Protein AF-A0A2G1YXW6-F1 (afdb_monomer_lite)

Foldseek 3Di:
DDDDPPDPLPAAEPEEAEDDPDQEDEDEPSADQLQWQWADDAQKIWTAHPVSYIYIYPNQNVDVQGHWYAYNVRFTHHSLNSLLRRADHPVVPPDDDPDPLPPFFWFWQDWDAWKKKQDNNRDIDTDDHRDTDGASIKMAAAVQIKIWIQGPQRKIKIFGHGWIKTFHAWADDPVPLAIAGEMETSDGDMDIDDGSNCVSPQQRHWYHYRVGIDTDD

Structure (mmCIF, N/CA/C/O backbone):
data_AF-A0A2G1YXW6-F1
#
_entry.id   AF-A0A2G1YXW6-F1
#
loop_
_atom_site.group_PDB
_atom_site.id
_atom_site.type_symbol
_atom_site.label_atom_id
_atom_site.label_alt_id
_atom_site.label_comp_id
_atom_site.label_asym_id
_atom_site.label_entity_id
_atom_site.label_seq_id
_atom_site.pdbx_PDB_ins_code
_atom_site.Cartn_x
_atom_site.Cartn_y
_atom_site.Cartn_z
_atom_site.occupancy
_atom_site.B_iso_or_equiv
_atom_site.auth_seq_id
_atom_site.auth_comp_id
_atom_site.auth_asym_id
_atom_site.auth_atom_id
_atom_site.pdbx_PDB_model_num
ATOM 1 N N . MET A 1 1 ? 3.170 -33.621 -32.274 1.00 39.59 1 MET A N 1
ATOM 2 C CA . MET A 1 1 ? 4.158 -32.537 -32.136 1.00 39.59 1 MET A CA 1
ATOM 3 C C . MET A 1 1 ? 3.374 -31.330 -31.667 1.00 39.59 1 MET A C 1
ATOM 5 O O . MET A 1 1 ? 2.722 -30.696 -32.479 1.00 39.59 1 MET A O 1
ATOM 9 N N . PHE A 1 2 ? 3.275 -31.160 -30.351 1.00 38.28 2 PHE A N 1
ATOM 10 C CA . PHE A 1 2 ? 2.611 -30.021 -29.723 1.00 38.28 2 PHE A CA 1
ATOM 11 C C . PHE A 1 2 ? 3.732 -29.089 -29.280 1.00 38.28 2 PHE A C 1
ATOM 13 O O . PHE A 1 2 ? 4.542 -29.476 -28.441 1.00 38.28 2 PHE A O 1
ATOM 20 N N . VAL A 1 3 ? 3.825 -27.930 -29.921 1.00 37.31 3 VAL A N 1
ATOM 21 C CA . VAL A 1 3 ? 4.605 -26.798 -29.425 1.00 37.31 3 VAL A CA 1
ATOM 22 C C . VAL A 1 3 ? 3.583 -25.955 -28.679 1.00 37.31 3 VAL A C 1
ATOM 24 O O . VAL A 1 3 ? 2.625 -25.492 -29.294 1.00 37.31 3 VAL A O 1
ATOM 27 N N . LEU A 1 4 ? 3.705 -25.882 -27.355 1.00 43.78 4 LEU A N 1
ATOM 28 C CA . LEU A 1 4 ? 2.992 -24.873 -26.585 1.00 43.78 4 LEU A CA 1
ATOM 29 C C . LEU A 1 4 ? 3.796 -23.592 -26.757 1.00 43.78 4 LEU A C 1
ATOM 31 O O . LEU A 1 4 ? 4.966 -23.547 -26.384 1.00 43.78 4 LEU A O 1
ATOM 35 N N . ASP A 1 5 ? 3.174 -22.630 -27.424 1.00 44.22 5 ASP A N 1
ATOM 36 C CA . ASP A 1 5 ? 3.632 -21.253 -27.503 1.00 44.22 5 ASP A CA 1
ATOM 37 C C . ASP A 1 5 ? 3.665 -20.706 -26.072 1.00 44.22 5 ASP A C 1
ATOM 39 O O . ASP A 1 5 ? 2.655 -20.731 -25.365 1.00 44.22 5 ASP A O 1
ATOM 43 N N . SER A 1 6 ? 4.852 -20.347 -25.603 1.00 49.34 6 SER A N 1
ATOM 44 C CA . SER A 1 6 ? 5.084 -19.774 -24.283 1.00 49.34 6 SER A CA 1
ATOM 45 C C . SER A 1 6 ? 5.272 -18.275 -24.457 1.00 49.34 6 SER A C 1
ATOM 47 O O . SER A 1 6 ? 6.405 -17.813 -24.382 1.00 49.34 6 SER A O 1
ATOM 49 N N . ASP A 1 7 ? 4.199 -17.552 -24.786 1.00 48.47 7 ASP A N 1
ATOM 50 C CA . ASP A 1 7 ? 4.238 -16.083 -24.847 1.00 48.47 7 ASP A CA 1
ATOM 51 C C . ASP A 1 7 ? 2.839 -15.434 -24.820 1.00 48.47 7 ASP A C 1
ATOM 53 O O . ASP A 1 7 ? 2.539 -14.528 -25.591 1.00 48.47 7 ASP A O 1
ATOM 57 N N . ASP A 1 8 ? 1.935 -15.906 -23.950 1.00 46.75 8 ASP A N 1
ATOM 58 C CA . ASP A 1 8 ? 0.621 -15.260 -23.755 1.00 46.75 8 ASP A CA 1
ATOM 59 C C . ASP A 1 8 ? 0.626 -14.307 -22.549 1.00 46.75 8 ASP A C 1
ATOM 61 O O . ASP A 1 8 ? -0.206 -14.382 -21.646 1.00 46.75 8 ASP A O 1
ATOM 65 N N . ALA A 1 9 ? 1.606 -13.405 -22.536 1.00 49.00 9 ALA A N 1
ATOM 66 C CA . ALA A 1 9 ? 1.531 -12.133 -21.830 1.00 49.00 9 ALA A CA 1
ATOM 67 C C . ALA A 1 9 ? 1.837 -11.058 -22.878 1.00 49.00 9 ALA A C 1
ATOM 69 O O . ALA A 1 9 ? 2.988 -10.720 -23.107 1.00 49.00 9 ALA A O 1
ATOM 70 N N . GLY A 1 10 ? 0.810 -10.595 -23.597 1.00 55.53 10 GLY A N 1
ATOM 71 C CA . GLY A 1 10 ? 0.931 -9.800 -24.830 1.00 55.53 10 GLY A CA 1
ATOM 72 C C . GLY A 1 10 ? 1.574 -8.405 -24.728 1.00 55.53 10 GLY A C 1
ATOM 73 O O . GLY A 1 10 ? 1.342 -7.586 -25.616 1.00 55.53 10 GLY A O 1
ATOM 74 N N . GLY A 1 11 ? 2.339 -8.111 -23.677 1.00 69.56 11 GLY A N 1
ATOM 75 C CA . GLY A 1 11 ? 3.130 -6.892 -23.537 1.00 69.56 11 GLY A CA 1
ATOM 76 C C . GLY A 1 11 ? 4.592 -7.083 -23.928 1.00 69.56 11 GLY A C 1
ATOM 77 O O . GLY A 1 11 ? 5.104 -8.198 -23.965 1.00 69.56 11 GLY A O 1
ATOM 78 N N . SER A 1 12 ? 5.279 -5.986 -24.240 1.00 81.94 12 SER A N 1
ATOM 79 C CA . SER A 1 12 ? 6.700 -6.019 -24.600 1.00 81.94 12 SER A CA 1
ATOM 80 C C . SER A 1 12 ? 7.595 -5.650 -23.409 1.00 81.94 12 SER A C 1
ATOM 82 O O . SER A 1 12 ? 7.217 -4.796 -22.603 1.00 81.94 12 SER A O 1
ATOM 84 N N . PRO A 1 13 ? 8.807 -6.225 -23.301 1.00 89.00 13 PRO A N 1
ATOM 85 C CA . PRO A 1 13 ? 9.784 -5.770 -22.320 1.00 89.00 13 PRO A CA 1
ATOM 86 C C . PRO A 1 13 ? 10.238 -4.341 -22.655 1.00 89.00 13 PRO A C 1
ATOM 88 O O . PRO A 1 13 ? 10.691 -4.065 -23.769 1.00 89.00 13 PRO A O 1
ATOM 91 N N . LEU A 1 14 ? 10.127 -3.433 -21.687 1.00 89.44 14 LEU A N 1
ATOM 92 C CA . LEU A 1 14 ? 10.517 -2.026 -21.816 1.00 89.44 14 LEU A CA 1
ATOM 93 C C . LEU A 1 14 ? 11.956 -1.780 -21.366 1.00 89.44 14 LEU A C 1
ATOM 95 O O . LEU A 1 14 ? 12.671 -0.991 -21.982 1.00 89.44 14 LEU A O 1
ATOM 99 N N . ALA A 1 15 ? 12.371 -2.441 -20.285 1.00 91.31 15 ALA A N 1
ATOM 100 C CA . ALA A 1 15 ? 13.695 -2.303 -19.697 1.00 91.31 15 ALA A CA 1
ATOM 101 C C . ALA A 1 15 ? 14.035 -3.497 -18.796 1.00 91.31 15 ALA A C 1
ATOM 103 O O . ALA A 1 15 ? 13.156 -4.159 -18.241 1.00 91.31 15 ALA A O 1
ATOM 104 N N . GLU A 1 16 ? 15.334 -3.715 -18.609 1.00 93.62 16 GLU A N 1
ATOM 105 C CA . GLU A 1 16 ? 15.871 -4.661 -17.638 1.00 93.62 16 GLU A CA 1
ATOM 106 C C . GLU A 1 16 ? 16.818 -3.936 -16.681 1.00 93.62 16 GLU A C 1
ATOM 108 O O . GLU A 1 16 ? 17.621 -3.093 -17.092 1.00 93.62 16 GLU A O 1
ATOM 113 N N . TYR A 1 17 ? 16.735 -4.288 -15.404 1.00 93.00 17 TYR A N 1
ATOM 114 C CA . TYR A 1 17 ? 17.576 -3.757 -14.341 1.00 93.00 17 TYR A CA 1
ATOM 115 C C . TYR A 1 17 ? 18.295 -4.899 -13.631 1.00 93.00 17 TYR A C 1
ATOM 117 O O . TYR A 1 17 ? 17.790 -6.015 -13.536 1.00 93.00 17 TYR A O 1
ATOM 125 N N . SER A 1 18 ? 19.463 -4.603 -13.075 1.00 88.88 18 SER A N 1
ATOM 126 C CA . SER A 1 18 ? 20.179 -5.504 -12.172 1.00 88.88 18 SER A CA 1
ATOM 127 C C . SER A 1 18 ? 20.541 -4.748 -10.905 1.00 88.88 18 SER A C 1
ATOM 129 O O . SER A 1 18 ? 20.813 -3.544 -10.947 1.00 88.88 18 SER A O 1
ATOM 131 N N . ILE A 1 19 ? 20.561 -5.447 -9.775 1.00 85.19 19 ILE A N 1
ATOM 132 C CA . ILE A 1 19 ? 20.912 -4.828 -8.500 1.00 85.19 19 ILE A CA 1
ATOM 133 C C . ILE A 1 19 ? 22.416 -4.543 -8.462 1.00 85.19 19 ILE A C 1
ATOM 135 O O . ILE A 1 19 ? 23.243 -5.450 -8.459 1.00 85.19 19 ILE A O 1
ATOM 139 N N . SER A 1 20 ? 22.777 -3.263 -8.422 1.00 75.06 20 SER A N 1
ATOM 140 C CA . SER A 1 20 ? 24.120 -2.814 -8.044 1.00 75.06 20 SER A CA 1
ATOM 141 C C . SER A 1 20 ? 24.214 -2.686 -6.523 1.00 75.06 20 SER A C 1
ATOM 143 O O . SER A 1 20 ? 23.239 -2.240 -5.925 1.00 75.06 20 SER A O 1
ATOM 145 N N . ASP A 1 21 ? 25.366 -3.007 -5.919 1.00 66.31 21 ASP A N 1
ATOM 146 C CA . ASP A 1 21 ? 25.628 -2.930 -4.468 1.00 66.31 21 ASP A CA 1
ATOM 147 C C . ASP A 1 21 ? 25.075 -1.634 -3.832 1.00 66.31 21 ASP A C 1
ATOM 149 O O . ASP A 1 21 ? 25.703 -0.573 -3.868 1.00 66.31 21 ASP A O 1
ATOM 153 N N . GLY A 1 22 ? 23.868 -1.705 -3.266 1.00 74.69 22 GLY A N 1
ATOM 154 C CA . GLY A 1 22 ? 23.138 -0.542 -2.781 1.00 74.69 22 GLY A CA 1
ATOM 155 C C . GLY A 1 22 ? 21.775 -0.908 -2.200 1.00 74.69 22 GLY A C 1
ATOM 156 O O . GLY A 1 22 ? 21.172 -1.914 -2.558 1.00 74.69 22 GLY A O 1
ATOM 157 N N . ASN A 1 23 ? 21.278 -0.061 -1.298 1.00 86.56 23 ASN A N 1
ATOM 158 C CA . ASN A 1 23 ? 19.997 -0.277 -0.615 1.00 86.56 23 ASN A CA 1
ATOM 159 C C . ASN A 1 23 ? 18.794 0.227 -1.428 1.00 86.56 23 ASN A C 1
ATOM 161 O O . ASN A 1 23 ? 17.670 0.200 -0.933 1.00 86.56 23 ASN A O 1
ATOM 165 N N . SER A 1 24 ? 19.016 0.743 -2.637 1.00 92.06 24 SER A N 1
ATOM 166 C CA . SER A 1 24 ? 17.966 1.318 -3.473 1.00 92.06 24 SER A CA 1
ATOM 167 C C . SER A 1 24 ? 18.264 1.151 -4.957 1.00 92.06 24 SER A C 1
ATOM 169 O O . SER A 1 24 ? 19.409 1.336 -5.372 1.00 92.06 24 SER A O 1
ATOM 171 N N . LEU A 1 25 ? 17.226 0.901 -5.750 1.00 94.38 25 LEU A N 1
ATOM 172 C CA . LEU A 1 25 ? 17.269 0.831 -7.204 1.00 94.38 25 LEU A CA 1
ATOM 173 C C . LEU A 1 25 ? 16.451 1.979 -7.804 1.00 94.38 25 LEU A C 1
ATOM 175 O O . LEU A 1 25 ? 15.253 2.094 -7.552 1.00 94.38 25 LEU A O 1
ATOM 179 N N . GLN A 1 26 ? 17.098 2.811 -8.620 1.00 94.44 26 GLN A N 1
ATOM 180 C CA . GLN A 1 26 ? 16.430 3.872 -9.367 1.00 94.44 26 GLN A CA 1
ATOM 181 C C . GLN A 1 26 ? 15.831 3.303 -10.656 1.00 94.44 26 GLN A C 1
ATOM 183 O O . GLN A 1 26 ? 16.562 2.819 -11.519 1.00 94.44 26 GLN A O 1
ATOM 188 N N . LEU A 1 27 ? 14.513 3.405 -10.787 1.00 93.31 27 LEU A N 1
ATOM 189 C CA . LEU A 1 27 ? 13.779 3.076 -12.002 1.00 93.31 27 LEU A CA 1
ATOM 190 C C . LEU A 1 27 ? 13.636 4.322 -12.884 1.00 93.31 27 LEU A C 1
ATOM 192 O O . LEU A 1 27 ? 13.661 5.458 -12.387 1.00 93.31 27 LEU A O 1
ATOM 196 N N . GLY A 1 28 ? 13.518 4.097 -14.191 1.00 91.75 28 GLY A N 1
ATOM 197 C CA . GLY A 1 28 ? 13.241 5.146 -15.166 1.00 91.75 28 GLY A CA 1
ATOM 198 C C . GLY A 1 28 ? 11.743 5.436 -15.297 1.00 91.75 28 GLY A C 1
ATOM 199 O O . GLY A 1 28 ? 10.953 5.137 -14.400 1.00 91.75 28 GLY A O 1
ATOM 200 N N . GLU A 1 29 ? 11.366 6.093 -16.392 1.00 91.75 29 GLU A N 1
ATOM 201 C CA . GLU A 1 29 ? 9.983 6.509 -16.679 1.00 91.75 29 GLU A CA 1
ATOM 202 C C . GLU A 1 29 ? 9.199 5.466 -17.494 1.00 91.75 29 GLU A C 1
ATOM 204 O O . GLU A 1 29 ? 8.034 5.688 -17.818 1.00 91.75 29 GLU A O 1
ATOM 209 N N . GLU A 1 30 ? 9.823 4.335 -17.832 1.00 90.50 30 GLU A N 1
ATOM 210 C CA . GLU A 1 30 ? 9.244 3.269 -18.653 1.00 90.50 30 GLU A CA 1
ATOM 211 C C . GLU A 1 30 ? 8.031 2.618 -17.979 1.00 90.50 30 GLU A C 1
ATOM 213 O O . GLU A 1 30 ? 7.085 2.218 -18.648 1.00 90.50 30 GLU A O 1
ATOM 218 N N . VAL A 1 31 ? 8.035 2.546 -16.647 1.00 90.56 31 VAL A N 1
ATOM 219 C CA . VAL A 1 31 ? 6.927 2.024 -15.846 1.00 90.56 31 VAL A CA 1
ATOM 220 C C . VAL A 1 31 ? 6.589 3.004 -14.730 1.00 90.56 31 VAL A C 1
ATOM 222 O O . VAL A 1 31 ? 7.442 3.763 -14.269 1.00 90.56 31 VAL A O 1
ATOM 225 N N . GLN A 1 32 ? 5.344 2.969 -14.257 1.00 92.31 32 GLN A N 1
ATOM 226 C CA . GLN A 1 32 ? 4.917 3.679 -13.055 1.00 92.31 32 GLN A CA 1
ATOM 227 C C . GLN A 1 32 ? 4.738 2.687 -11.899 1.00 92.31 32 GLN A C 1
ATOM 229 O O . GLN A 1 32 ? 3.666 2.100 -11.765 1.00 92.31 32 GLN A O 1
ATOM 234 N N . PRO A 1 33 ? 5.743 2.511 -11.019 1.00 93.44 33 PRO A N 1
ATOM 235 C CA . PRO A 1 33 ? 5.693 1.499 -9.961 1.00 93.44 33 PRO A CA 1
ATOM 236 C C . PRO A 1 33 ? 4.511 1.665 -8.997 1.00 93.44 33 PRO A C 1
ATOM 238 O O . PRO A 1 33 ? 4.030 0.701 -8.428 1.00 93.44 33 PRO A O 1
ATOM 241 N N . ILE A 1 34 ? 3.993 2.884 -8.829 1.00 92.88 34 ILE A N 1
ATOM 242 C CA . ILE A 1 34 ? 2.861 3.150 -7.929 1.00 92.88 34 ILE A CA 1
ATOM 243 C C . ILE A 1 34 ? 1.597 2.376 -8.351 1.00 92.88 34 ILE A C 1
ATOM 245 O O . ILE A 1 34 ? 0.853 1.913 -7.485 1.00 92.88 34 ILE A O 1
ATOM 249 N N . VAL A 1 35 ? 1.381 2.214 -9.660 1.00 92.44 35 VAL A N 1
ATOM 250 C CA . VAL A 1 35 ? 0.178 1.591 -10.240 1.00 92.44 35 VAL A CA 1
ATOM 251 C C . VAL A 1 35 ? 0.459 0.265 -10.946 1.00 92.44 35 VAL A C 1
ATOM 253 O O . VAL A 1 35 ? -0.474 -0.458 -11.259 1.00 92.44 35 VAL A O 1
ATOM 256 N N . ALA A 1 36 ? 1.730 -0.071 -11.176 1.00 94.88 36 ALA A N 1
ATOM 257 C CA . ALA A 1 36 ? 2.128 -1.295 -11.861 1.00 94.88 36 ALA A CA 1
ATOM 258 C C . ALA A 1 36 ? 1.722 -2.558 -11.093 1.00 94.88 36 ALA A C 1
ATOM 260 O O . ALA A 1 36 ? 1.684 -2.565 -9.861 1.00 94.88 36 ALA A O 1
ATOM 261 N N . ASP A 1 37 ? 1.501 -3.647 -11.816 1.00 94.38 37 ASP A N 1
ATOM 262 C CA . ASP A 1 37 ? 1.319 -4.965 -11.226 1.00 94.38 37 ASP A CA 1
ATOM 263 C C . ASP A 1 37 ? 2.673 -5.602 -10.933 1.00 94.38 37 ASP A C 1
ATOM 265 O O . ASP A 1 37 ? 3.559 -5.665 -11.788 1.00 94.38 37 ASP A O 1
ATOM 269 N N . TYR A 1 38 ? 2.827 -6.079 -9.701 1.00 95.50 38 TYR A N 1
ATOM 270 C CA . TYR A 1 38 ? 4.051 -6.700 -9.218 1.00 95.50 38 TYR A CA 1
ATOM 271 C C . TYR A 1 38 ? 3.907 -8.215 -9.256 1.00 95.50 38 TYR A C 1
ATOM 273 O O . TYR A 1 38 ? 2.958 -8.778 -8.699 1.00 95.50 38 TYR A O 1
ATOM 281 N N . ALA A 1 39 ? 4.897 -8.880 -9.838 1.00 93.00 39 ALA A N 1
ATOM 282 C CA . ALA A 1 39 ? 4.982 -10.330 -9.857 1.00 93.00 39 ALA A CA 1
ATOM 283 C C . ALA A 1 39 ? 6.406 -10.793 -9.557 1.00 93.00 39 ALA A C 1
ATOM 285 O O . ALA A 1 39 ? 7.383 -10.117 -9.881 1.00 93.00 39 ALA A O 1
ATOM 286 N N . ARG A 1 40 ? 6.517 -11.964 -8.932 1.00 91.44 40 ARG A N 1
ATOM 287 C CA . ARG A 1 40 ? 7.793 -12.661 -8.769 1.00 91.44 40 ARG A CA 1
ATOM 288 C C . ARG A 1 40 ? 7.949 -13.694 -9.869 1.00 91.44 40 ARG A C 1
ATOM 290 O O . ARG A 1 40 ? 7.046 -14.509 -10.050 1.00 91.44 40 ARG A O 1
ATOM 297 N N . ASP A 1 41 ? 9.115 -13.722 -10.497 1.00 89.88 41 ASP A N 1
ATOM 298 C CA . ASP A 1 41 ? 9.550 -14.841 -11.330 1.00 89.88 41 ASP A CA 1
ATOM 299 C C . ASP A 1 41 ? 10.856 -15.401 -10.759 1.00 89.88 41 ASP A C 1
ATOM 301 O O . ASP A 1 41 ? 11.935 -14.834 -10.910 1.00 89.88 41 ASP A O 1
ATOM 305 N N . GLY A 1 42 ? 10.754 -16.476 -9.973 1.00 89.56 42 GLY A N 1
ATOM 306 C CA . GLY A 1 42 ? 11.895 -17.005 -9.228 1.00 89.56 42 GLY A CA 1
ATOM 307 C C . GLY A 1 42 ? 12.458 -15.992 -8.222 1.00 89.56 42 GLY A C 1
ATOM 308 O O . GLY A 1 42 ? 11.850 -15.746 -7.176 1.00 89.56 42 GLY A O 1
ATOM 309 N N . VAL A 1 43 ? 13.648 -15.463 -8.517 1.00 91.69 43 VAL A N 1
ATOM 310 C CA . VAL A 1 43 ? 14.326 -14.414 -7.729 1.00 91.69 43 VAL A CA 1
ATOM 311 C C . VAL A 1 43 ? 14.194 -13.025 -8.355 1.00 91.69 43 VAL A C 1
ATOM 313 O O . VAL A 1 43 ? 14.598 -12.042 -7.731 1.00 91.69 43 VAL A O 1
ATOM 316 N N . ASP A 1 44 ? 13.586 -12.938 -9.533 1.00 94.00 44 ASP A N 1
ATOM 317 C CA . ASP A 1 44 ? 13.406 -11.706 -10.280 1.00 94.00 44 ASP A CA 1
ATOM 318 C C . ASP A 1 44 ? 12.073 -11.052 -9.914 1.00 94.00 44 ASP A C 1
ATOM 320 O O . ASP A 1 44 ? 11.109 -11.697 -9.476 1.00 94.00 44 ASP A O 1
ATOM 324 N N . LEU A 1 45 ? 12.030 -9.734 -10.075 1.00 95.69 45 LEU A N 1
ATOM 325 C CA . LEU A 1 45 ? 10.823 -8.938 -9.925 1.00 95.69 45 LEU A CA 1
ATOM 326 C C . LEU A 1 45 ? 10.389 -8.421 -11.294 1.00 95.69 45 LEU A C 1
ATOM 328 O O . LEU A 1 45 ? 11.151 -7.726 -11.961 1.00 95.69 45 LEU A O 1
ATOM 332 N N . THR A 1 46 ? 9.135 -8.666 -11.652 1.00 96.00 46 THR A N 1
ATOM 333 C CA . THR A 1 46 ? 8.507 -8.089 -12.841 1.00 96.00 46 THR A CA 1
ATOM 334 C C . THR A 1 46 ? 7.527 -7.004 -12.416 1.00 96.00 46 THR A C 1
ATOM 336 O O . THR A 1 46 ? 6.693 -7.229 -11.535 1.00 96.00 46 THR A O 1
ATOM 339 N N . LEU A 1 47 ? 7.627 -5.827 -13.040 1.00 96.44 47 LEU A N 1
ATOM 340 C CA . LEU A 1 47 ? 6.643 -4.753 -12.902 1.00 96.44 47 LEU A CA 1
ATOM 341 C C . LEU A 1 47 ? 5.952 -4.551 -14.245 1.00 96.44 47 LEU A C 1
ATOM 343 O O . LEU A 1 47 ? 6.599 -4.151 -15.212 1.00 96.44 47 LEU A O 1
ATOM 347 N N . THR A 1 48 ? 4.650 -4.805 -14.286 1.00 95.62 48 THR A N 1
ATOM 348 C CA . THR A 1 48 ? 3.828 -4.698 -15.496 1.00 95.62 48 THR A CA 1
ATOM 349 C C . THR A 1 48 ? 3.017 -3.410 -15.446 1.00 95.62 48 THR A C 1
ATOM 351 O O . THR A 1 48 ? 2.307 -3.152 -14.478 1.00 95.62 48 THR A O 1
ATOM 354 N N . ALA A 1 49 ? 3.147 -2.565 -16.462 1.00 91.50 49 ALA A N 1
ATOM 355 C CA . ALA A 1 49 ? 2.346 -1.361 -16.623 1.00 91.50 49 ALA A CA 1
ATOM 356 C C . ALA A 1 49 ? 0.899 -1.709 -17.007 1.00 91.50 49 ALA A C 1
ATOM 358 O O . ALA A 1 49 ? 0.621 -2.786 -17.527 1.00 91.50 49 ALA A O 1
ATOM 359 N N . GLU A 1 50 ? -0.019 -0.750 -16.866 1.00 87.69 50 GLU A N 1
ATOM 360 C CA . GLU A 1 50 ? -1.416 -0.915 -17.305 1.00 87.69 50 GLU A CA 1
ATOM 361 C C . GLU A 1 50 ? -1.550 -1.210 -18.814 1.00 87.69 50 GLU A C 1
ATOM 363 O O . GLU A 1 50 ? -2.565 -1.746 -19.255 1.00 87.69 50 GLU A O 1
ATOM 368 N N . THR A 1 51 ? -0.535 -0.876 -19.624 1.00 89.25 51 THR A N 1
ATOM 369 C CA . THR A 1 51 ? -0.493 -1.213 -21.059 1.00 89.25 51 THR A CA 1
ATOM 370 C C . THR A 1 51 ? -0.227 -2.697 -21.321 1.00 89.25 51 THR A C 1
ATOM 372 O O . THR A 1 51 ? -0.408 -3.149 -22.449 1.00 89.25 51 THR A O 1
ATOM 375 N N . GLY A 1 52 ? 0.197 -3.447 -20.300 1.00 89.44 52 GLY A N 1
ATOM 376 C CA . GLY A 1 52 ? 0.689 -4.820 -20.392 1.00 89.44 52 GLY A CA 1
ATOM 377 C C . GLY A 1 52 ? 2.201 -4.913 -20.601 1.00 89.44 52 GLY A C 1
ATOM 378 O O . GLY A 1 52 ? 2.780 -5.964 -20.347 1.00 89.44 52 GLY A O 1
ATOM 379 N N . ASP A 1 53 ? 2.854 -3.830 -21.025 1.00 92.25 53 ASP A N 1
ATOM 380 C CA . ASP A 1 53 ? 4.311 -3.779 -21.144 1.00 92.25 53 ASP A CA 1
ATOM 381 C C . ASP A 1 53 ? 4.973 -3.848 -19.766 1.00 92.25 53 ASP A C 1
ATOM 383 O O . ASP A 1 53 ? 4.404 -3.395 -18.773 1.00 92.25 53 ASP A O 1
ATOM 387 N N . PHE A 1 54 ? 6.184 -4.391 -19.678 1.00 94.62 54 PHE A N 1
ATOM 388 C CA . PHE A 1 54 ? 6.786 -4.695 -18.380 1.00 94.62 54 PHE A CA 1
ATOM 389 C C . PHE A 1 54 ? 8.279 -4.399 -18.318 1.00 94.62 54 PHE A C 1
ATOM 391 O O . PHE A 1 54 ? 8.972 -4.329 -19.330 1.00 94.62 54 PHE A O 1
ATOM 398 N N . ILE A 1 55 ? 8.788 -4.256 -17.098 1.00 96.06 55 ILE A N 1
ATOM 399 C CA . ILE A 1 55 ? 10.222 -4.280 -16.811 1.00 96.06 55 ILE A CA 1
ATOM 400 C C . ILE A 1 55 ? 10.565 -5.496 -15.959 1.00 96.06 55 ILE A C 1
ATOM 402 O O . ILE A 1 55 ? 9.728 -5.978 -15.190 1.00 96.06 55 ILE A O 1
ATOM 406 N N . VAL A 1 56 ? 11.812 -5.950 -16.060 1.00 96.31 56 VAL A N 1
ATOM 407 C CA . VAL A 1 56 ? 12.356 -7.025 -15.221 1.00 96.31 56 VAL A CA 1
ATOM 408 C C . VAL A 1 56 ? 13.506 -6.481 -14.386 1.00 96.31 56 VAL A C 1
ATOM 410 O O . VAL A 1 56 ? 14.398 -5.802 -14.894 1.00 96.31 56 VAL A O 1
ATOM 413 N N . VAL A 1 57 ? 13.487 -6.772 -13.092 1.00 95.75 57 VAL A N 1
ATOM 414 C CA . VAL A 1 57 ? 14.582 -6.501 -12.166 1.00 95.75 57 VAL A CA 1
ATOM 415 C C . VAL A 1 57 ? 15.176 -7.834 -11.737 1.00 95.75 57 VAL A C 1
ATOM 417 O O . VAL A 1 57 ? 14.608 -8.546 -10.905 1.00 95.75 57 VAL A O 1
ATOM 420 N N . HIS A 1 58 ? 16.330 -8.150 -12.313 1.00 94.94 58 HIS A N 1
ATOM 421 C CA . HIS A 1 58 ? 17.047 -9.394 -12.068 1.00 94.94 58 HIS A CA 1
ATOM 422 C C . HIS A 1 58 ? 17.579 -9.457 -10.636 1.00 94.94 58 HIS A C 1
ATOM 424 O O . HIS A 1 58 ? 18.099 -8.463 -10.116 1.00 94.94 58 HIS A O 1
ATOM 430 N N . ASP A 1 59 ? 17.461 -10.632 -10.019 1.00 92.88 59 ASP A N 1
ATOM 431 C CA . ASP A 1 59 ? 17.945 -10.961 -8.677 1.00 92.88 59 ASP A CA 1
ATOM 432 C C . ASP A 1 59 ? 17.386 -10.057 -7.556 1.00 92.88 59 ASP A C 1
ATOM 434 O O . ASP A 1 59 ? 17.967 -9.966 -6.469 1.00 92.88 59 ASP A O 1
ATOM 438 N N . TYR A 1 60 ? 16.244 -9.388 -7.773 1.00 93.75 60 TYR A N 1
ATOM 439 C CA . TYR A 1 60 ? 15.657 -8.456 -6.798 1.00 93.75 60 TYR A CA 1
ATOM 440 C C . TYR A 1 60 ? 15.394 -9.109 -5.430 1.00 93.75 60 TYR A C 1
ATOM 442 O O . TYR A 1 60 ? 15.590 -8.489 -4.384 1.00 93.75 60 TYR A O 1
ATOM 450 N N . PHE A 1 61 ? 14.982 -10.378 -5.430 1.00 92.31 61 PHE A N 1
ATOM 451 C CA . PHE A 1 61 ? 14.693 -11.162 -4.228 1.00 92.31 61 PHE A CA 1
ATOM 452 C C . PHE A 1 61 ? 15.823 -12.122 -3.832 1.00 92.31 61 PHE A C 1
ATOM 454 O O . PHE A 1 61 ? 15.621 -12.982 -2.972 1.00 92.31 61 PHE A O 1
ATOM 461 N N . ALA A 1 62 ? 17.012 -11.993 -4.430 1.00 90.31 62 ALA A N 1
ATOM 462 C CA . ALA A 1 62 ? 18.174 -12.811 -4.079 1.00 90.31 62 ALA A CA 1
ATOM 463 C C . ALA A 1 62 ? 18.816 -12.407 -2.734 1.00 90.31 62 ALA A C 1
ATOM 465 O O . ALA A 1 62 ? 19.608 -13.166 -2.170 1.00 90.31 62 ALA A O 1
ATOM 466 N N . SER A 1 63 ? 18.475 -11.231 -2.199 1.00 85.56 63 SER A N 1
ATOM 467 C CA . SER A 1 63 ? 18.941 -10.716 -0.908 1.00 85.56 63 SER A CA 1
ATOM 468 C C . SER A 1 63 ? 17.775 -10.360 0.021 1.00 85.56 63 SER A C 1
ATOM 470 O O . SER A 1 63 ? 16.662 -10.077 -0.422 1.00 85.56 63 SER A O 1
ATOM 472 N N . PHE A 1 64 ? 18.021 -10.403 1.337 1.00 84.19 64 PHE A N 1
ATOM 473 C CA . PHE A 1 64 ? 17.045 -10.005 2.352 1.00 84.19 64 PHE A CA 1
ATOM 474 C C . PHE A 1 64 ? 17.691 -9.112 3.433 1.00 84.19 64 PHE A C 1
ATOM 476 O O . PHE A 1 64 ? 18.614 -9.575 4.113 1.00 84.19 64 PHE A O 1
ATOM 483 N N . PRO A 1 65 ? 17.197 -7.874 3.638 1.00 87.00 65 PRO A N 1
ATOM 484 C CA . PRO A 1 65 ? 16.225 -7.186 2.782 1.00 87.00 65 PRO A CA 1
ATOM 485 C C . PRO A 1 65 ? 16.828 -6.882 1.399 1.00 87.00 65 PRO A C 1
ATOM 487 O O . PRO A 1 65 ? 18.035 -6.668 1.282 1.00 87.00 65 PRO A O 1
ATOM 490 N N . GLY A 1 66 ? 15.987 -6.874 0.366 1.00 88.75 66 GLY A N 1
ATOM 491 C CA . GLY A 1 66 ? 16.361 -6.367 -0.954 1.00 88.75 66 GLY A CA 1
ATOM 492 C C . GLY A 1 66 ? 16.345 -4.831 -1.000 1.00 88.75 66 GLY A C 1
ATOM 493 O O . GLY A 1 66 ? 16.064 -4.177 0.010 1.00 88.75 66 GLY A O 1
ATOM 494 N N . PRO A 1 67 ? 16.658 -4.226 -2.156 1.00 94.56 67 PRO A N 1
ATOM 495 C CA . PRO A 1 67 ? 16.721 -2.776 -2.294 1.00 94.56 67 PRO A CA 1
ATOM 496 C C . PRO A 1 67 ? 15.331 -2.135 -2.388 1.00 94.56 67 PRO A C 1
ATOM 498 O O . PRO A 1 67 ? 14.408 -2.684 -2.987 1.00 94.56 67 PRO A O 1
ATOM 501 N N . ASP A 1 68 ? 15.194 -0.918 -1.871 1.00 95.44 68 ASP A N 1
ATOM 502 C CA . ASP A 1 68 ? 14.002 -0.098 -2.092 1.00 95.44 68 ASP A CA 1
ATOM 503 C C . ASP A 1 68 ? 13.913 0.347 -3.560 1.00 95.44 68 ASP A C 1
ATOM 505 O O . ASP A 1 68 ? 14.927 0.661 -4.183 1.00 95.44 68 ASP A O 1
ATOM 509 N N . LEU A 1 69 ? 12.709 0.448 -4.120 1.00 95.75 69 LEU A N 1
ATOM 510 C CA . LEU A 1 69 ? 12.521 1.006 -5.459 1.00 95.75 69 LEU A CA 1
ATOM 511 C C . LEU A 1 69 ? 12.336 2.517 -5.376 1.00 95.75 69 LEU A C 1
ATOM 513 O O . LEU A 1 69 ? 11.509 3.004 -4.607 1.00 95.75 69 LEU A O 1
ATOM 517 N N . ILE A 1 70 ? 13.069 3.259 -6.200 1.00 95.25 70 ILE A N 1
ATOM 518 C CA . ILE A 1 70 ? 12.917 4.703 -6.351 1.00 95.25 70 ILE A CA 1
ATOM 519 C C . ILE A 1 70 ? 12.373 4.977 -7.750 1.00 95.25 70 ILE A C 1
ATOM 521 O O . ILE A 1 70 ? 13.012 4.664 -8.751 1.00 95.25 70 ILE A O 1
ATOM 525 N N . THR A 1 71 ? 11.175 5.548 -7.827 1.00 93.31 71 THR A N 1
ATOM 526 C CA . THR A 1 71 ? 10.561 5.979 -9.092 1.00 93.31 71 THR A CA 1
ATOM 527 C C . THR A 1 71 ? 11.358 7.128 -9.717 1.00 93.31 71 THR A C 1
ATOM 529 O O . THR A 1 71 ? 12.054 7.854 -9.001 1.00 93.31 71 THR A O 1
ATOM 532 N N . ALA A 1 72 ? 11.214 7.377 -11.022 1.00 90.81 72 ALA A N 1
ATOM 533 C CA . ALA A 1 72 ? 11.820 8.545 -11.679 1.00 90.81 72 ALA A CA 1
ATOM 534 C C . ALA A 1 72 ? 11.469 9.884 -10.993 1.00 90.81 72 ALA A C 1
ATOM 536 O O . ALA A 1 72 ? 12.294 10.793 -10.929 1.00 90.81 72 ALA A O 1
ATOM 537 N N . GLY A 1 73 ? 10.273 9.979 -10.399 1.00 89.06 73 GLY A N 1
ATOM 538 C CA . GLY A 1 73 ? 9.827 11.131 -9.608 1.00 89.06 73 GLY A CA 1
ATOM 539 C C . GLY A 1 73 ? 10.413 11.221 -8.190 1.00 89.06 73 GLY A C 1
ATOM 540 O O . GLY A 1 73 ? 10.037 12.116 -7.438 1.00 89.06 73 GLY A O 1
ATOM 541 N N . GLY A 1 74 ? 11.298 10.301 -7.794 1.00 91.38 74 GLY A N 1
ATOM 542 C CA . GLY A 1 74 ? 11.942 10.260 -6.476 1.00 91.38 74 GLY A CA 1
ATOM 543 C C . GLY A 1 74 ? 11.109 9.608 -5.368 1.00 91.38 74 GLY A C 1
ATOM 544 O O . GLY A 1 74 ? 11.561 9.532 -4.227 1.00 91.38 74 GLY A O 1
ATOM 545 N N . ALA A 1 75 ? 9.907 9.123 -5.684 1.00 92.81 75 ALA A N 1
ATOM 546 C CA . ALA A 1 75 ? 9.074 8.390 -4.738 1.00 92.81 75 ALA A CA 1
ATOM 547 C C . ALA A 1 75 ? 9.720 7.037 -4.398 1.00 92.81 75 ALA A C 1
ATOM 549 O O . ALA A 1 75 ? 10.157 6.332 -5.307 1.00 92.81 75 ALA A O 1
ATOM 550 N N . LYS A 1 76 ? 9.763 6.678 -3.114 1.00 95.19 76 LYS A N 1
ATOM 551 C CA . LYS A 1 76 ? 10.380 5.459 -2.586 1.00 95.19 76 LYS A CA 1
ATOM 552 C C . LYS A 1 76 ? 9.326 4.421 -2.206 1.00 95.19 76 LYS A C 1
ATOM 554 O O . LYS A 1 76 ? 8.454 4.696 -1.392 1.00 95.19 76 LYS A O 1
ATOM 559 N N . ILE A 1 77 ? 9.471 3.202 -2.707 1.00 96.38 77 ILE A N 1
ATOM 560 C CA . ILE A 1 77 ? 8.672 2.034 -2.328 1.00 96.38 77 ILE A CA 1
ATOM 561 C C . ILE A 1 77 ? 9.610 1.060 -1.622 1.00 96.38 77 ILE A C 1
ATOM 563 O O . ILE A 1 77 ? 10.618 0.646 -2.195 1.00 96.38 77 ILE A O 1
ATOM 567 N N . SER A 1 78 ? 9.328 0.743 -0.358 1.00 95.25 78 SER A N 1
ATOM 568 C CA . SER A 1 78 ? 10.230 -0.096 0.431 1.00 95.25 78 SER A CA 1
ATOM 569 C C . SER A 1 78 ? 10.233 -1.544 -0.043 1.00 95.25 78 SER A C 1
ATOM 571 O O . SER A 1 78 ? 9.224 -2.030 -0.558 1.00 95.25 78 SER A O 1
ATOM 573 N N . TYR A 1 79 ? 11.334 -2.254 0.207 1.00 94.38 79 TYR A N 1
ATOM 574 C CA . TYR A 1 79 ? 11.421 -3.691 -0.066 1.00 94.38 79 TYR A CA 1
ATOM 575 C C . TYR A 1 79 ? 10.228 -4.484 0.494 1.00 94.38 79 TYR A C 1
ATOM 577 O O . TYR A 1 79 ? 9.664 -5.312 -0.213 1.00 94.38 79 TYR A O 1
ATOM 585 N N . ASP A 1 80 ? 9.791 -4.202 1.726 1.00 93.25 80 ASP A N 1
ATOM 586 C CA . ASP A 1 80 ? 8.659 -4.909 2.344 1.00 93.25 80 ASP A CA 1
ATOM 587 C C . ASP A 1 80 ? 7.345 -4.702 1.579 1.00 93.25 80 ASP A C 1
ATOM 589 O O . ASP A 1 80 ? 6.559 -5.637 1.422 1.00 93.25 80 ASP A O 1
ATOM 593 N N . VAL A 1 81 ? 7.109 -3.486 1.076 1.00 95.25 81 VAL A N 1
ATOM 594 C CA . VAL A 1 81 ? 5.927 -3.169 0.267 1.00 95.25 81 VAL A CA 1
ATOM 595 C C . VAL A 1 81 ? 6.019 -3.879 -1.079 1.00 95.25 81 VAL A C 1
ATOM 597 O O . VAL A 1 81 ? 5.073 -4.552 -1.473 1.00 95.25 81 VAL A O 1
ATOM 600 N N . VAL A 1 82 ? 7.173 -3.814 -1.749 1.00 95.94 82 VAL A N 1
ATOM 601 C CA . VAL A 1 82 ? 7.407 -4.538 -3.009 1.00 95.94 82 VAL A CA 1
ATOM 602 C C . VAL A 1 82 ? 7.202 -6.039 -2.823 1.00 95.94 82 VAL A C 1
ATOM 604 O O . VAL A 1 82 ? 6.562 -6.690 -3.646 1.00 95.94 82 VAL A O 1
ATOM 607 N N . ALA A 1 83 ? 7.698 -6.590 -1.718 1.00 93.31 83 ALA A N 1
ATOM 608 C CA . ALA A 1 83 ? 7.589 -8.001 -1.409 1.00 93.31 83 ALA A CA 1
ATOM 609 C C . ALA A 1 83 ? 6.134 -8.458 -1.235 1.00 93.31 83 ALA A C 1
ATOM 611 O O . ALA A 1 83 ? 5.809 -9.546 -1.711 1.00 93.31 83 ALA A O 1
ATOM 612 N N . LYS A 1 84 ? 5.288 -7.642 -0.590 1.00 93.31 84 LYS A N 1
ATOM 613 C CA . LYS A 1 84 ? 3.849 -7.900 -0.414 1.00 93.31 84 LYS A CA 1
ATOM 614 C C . LYS A 1 84 ? 3.079 -7.730 -1.726 1.00 93.31 84 LYS A C 1
ATOM 616 O O . LYS A 1 84 ? 2.298 -8.604 -2.086 1.00 93.31 84 LYS A O 1
ATOM 621 N N . LEU A 1 85 ? 3.368 -6.673 -2.492 1.00 94.81 85 LEU A N 1
ATOM 622 C CA . LEU A 1 85 ? 2.756 -6.439 -3.807 1.00 94.81 85 LEU A CA 1
ATOM 623 C C . LEU A 1 85 ? 3.051 -7.580 -4.784 1.00 94.81 85 LEU A C 1
ATOM 625 O O . LEU A 1 85 ? 2.150 -8.038 -5.486 1.00 94.81 85 LEU A O 1
ATOM 629 N N . ALA A 1 86 ? 4.287 -8.085 -4.794 1.00 93.50 86 ALA A N 1
ATOM 630 C CA . ALA A 1 86 ? 4.701 -9.172 -5.677 1.00 93.50 86 ALA A CA 1
ATOM 631 C C . ALA A 1 86 ? 4.090 -10.536 -5.301 1.00 93.50 86 ALA A C 1
ATOM 633 O O . ALA A 1 86 ? 4.080 -11.452 -6.121 1.00 93.50 86 ALA A O 1
ATOM 634 N N . GLY A 1 87 ? 3.538 -10.672 -4.089 1.00 87.81 87 GLY A N 1
ATOM 635 C CA . GLY A 1 87 ? 2.999 -11.927 -3.567 1.00 87.81 87 GLY A CA 1
ATOM 636 C C . GLY A 1 87 ? 4.079 -12.874 -3.018 1.00 87.81 87 GLY A C 1
ATOM 637 O O . GLY A 1 87 ? 5.242 -12.481 -2.863 1.00 87.81 87 GLY A O 1
ATOM 638 N N . PRO A 1 88 ? 3.717 -14.124 -2.682 1.00 82.62 88 PRO A N 1
ATOM 639 C CA . PRO A 1 88 ? 4.616 -15.074 -2.030 1.00 82.62 88 PRO A CA 1
ATOM 640 C C . PRO A 1 88 ? 5.757 -15.529 -2.953 1.00 82.62 88 PRO A C 1
ATOM 642 O O . PRO A 1 88 ? 5.567 -15.765 -4.143 1.00 82.62 88 PRO A O 1
ATOM 645 N N . GLY A 1 89 ? 6.962 -15.683 -2.395 1.00 71.31 89 GLY A N 1
ATOM 646 C CA . GLY A 1 89 ? 8.121 -16.229 -3.113 1.00 71.31 89 GLY A CA 1
ATOM 647 C C . GLY A 1 89 ? 8.209 -17.765 -3.055 1.00 71.31 89 GLY A C 1
ATOM 648 O O . GLY A 1 89 ? 7.638 -18.379 -2.151 1.00 71.31 89 GLY A O 1
ATOM 649 N N . PRO A 1 90 ? 8.994 -18.409 -3.940 1.00 60.50 90 PRO A N 1
ATOM 650 C CA . PRO A 1 90 ? 9.131 -19.873 -4.006 1.00 60.50 90 PRO A CA 1
ATOM 651 C C . PRO A 1 90 ? 9.689 -20.524 -2.724 1.00 60.50 90 PRO A C 1
ATOM 653 O O . PRO A 1 90 ? 9.482 -21.713 -2.486 1.00 60.50 90 PRO A O 1
ATOM 656 N N . VAL A 1 91 ? 10.350 -19.760 -1.845 1.00 51.66 91 VAL A N 1
ATOM 657 C CA . VAL A 1 91 ? 10.832 -20.254 -0.539 1.00 51.66 91 VAL A CA 1
ATOM 658 C C . VAL A 1 91 ? 9.760 -20.266 0.558 1.00 51.66 91 VAL A C 1
ATOM 660 O O . VAL A 1 91 ? 9.969 -20.902 1.589 1.00 51.66 91 VAL A O 1
ATOM 663 N N . ALA A 1 92 ? 8.586 -19.662 0.335 1.00 50.69 92 ALA A N 1
ATOM 664 C CA . ALA A 1 92 ? 7.466 -19.724 1.280 1.00 50.69 92 ALA A CA 1
ATOM 665 C C . ALA A 1 92 ? 6.816 -21.124 1.360 1.00 50.69 92 ALA A C 1
ATOM 667 O O . ALA A 1 92 ? 6.007 -21.379 2.248 1.00 50.69 92 ALA A O 1
ATOM 668 N N . GLN A 1 93 ? 7.195 -22.064 0.481 1.00 46.09 93 GLN A N 1
ATOM 669 C CA . GLN A 1 93 ? 6.695 -23.446 0.496 1.00 46.09 93 GLN A CA 1
ATOM 670 C C . GLN A 1 93 ? 7.585 -24.453 1.245 1.00 46.09 93 GLN A C 1
ATOM 672 O O . GLN A 1 93 ? 7.224 -25.627 1.339 1.00 46.09 93 GLN A O 1
ATOM 677 N N . SER A 1 94 ? 8.706 -24.039 1.845 1.00 39.91 94 SER A N 1
ATOM 678 C CA . SER A 1 94 ? 9.511 -24.940 2.686 1.00 39.91 94 SER A CA 1
ATOM 679 C C . SER A 1 94 ? 9.123 -24.842 4.163 1.00 39.91 94 SER A C 1
ATOM 681 O O . SER A 1 94 ? 9.807 -24.230 4.971 1.00 39.91 94 SER A O 1
ATOM 683 N N . SER A 1 95 ? 8.014 -25.511 4.494 1.00 41.34 95 SER A N 1
ATOM 684 C CA . SER A 1 95 ? 7.743 -26.194 5.772 1.00 41.34 95 SER A CA 1
ATOM 685 C C . SER A 1 95 ? 8.152 -25.485 7.075 1.00 41.34 95 SER A C 1
ATOM 687 O O . SER A 1 95 ? 9.260 -25.658 7.574 1.00 41.34 95 SER A O 1
ATOM 689 N N . THR A 1 96 ? 7.197 -24.861 7.759 1.00 32.03 96 THR A N 1
ATOM 690 C CA . THR A 1 96 ? 6.473 -25.457 8.902 1.00 32.03 96 THR A CA 1
ATOM 691 C C . THR A 1 96 ? 5.524 -24.410 9.484 1.00 32.03 96 THR A C 1
ATOM 693 O O . THR A 1 96 ? 5.915 -23.279 9.741 1.00 32.03 96 THR A O 1
ATOM 696 N N . THR A 1 97 ? 4.285 -24.832 9.740 1.00 29.81 97 THR A N 1
ATOM 697 C CA . THR A 1 97 ? 3.170 -24.044 10.297 1.00 29.81 97 THR A CA 1
ATOM 698 C C . THR A 1 97 ? 2.389 -23.214 9.276 1.00 29.81 97 THR A C 1
ATOM 700 O O . THR A 1 97 ? 2.533 -22.008 9.129 1.00 29.81 97 THR A O 1
ATOM 703 N N . GLN A 1 98 ? 1.445 -23.891 8.628 1.00 42.06 98 GLN A N 1
ATOM 704 C CA . GLN A 1 98 ? 0.128 -23.315 8.390 1.00 42.06 98 GLN A CA 1
ATOM 705 C C . GLN A 1 98 ? -0.446 -22.848 9.745 1.00 42.06 98 GLN A C 1
ATOM 707 O O . GLN A 1 98 ? -1.027 -23.665 10.449 1.00 42.06 98 GLN A O 1
ATOM 712 N N . SER A 1 99 ? -0.187 -21.596 10.140 1.00 38.22 99 SER A N 1
ATOM 713 C CA . SER A 1 99 ? -0.977 -20.761 11.071 1.00 38.22 99 SER A CA 1
ATOM 714 C C . SER A 1 99 ? -0.148 -19.548 11.517 1.00 38.22 99 SER A C 1
ATOM 716 O O . SER A 1 99 ? 0.461 -19.578 12.580 1.00 38.22 99 SER A O 1
ATOM 718 N N . ASP A 1 100 ? -0.063 -18.525 10.675 1.00 44.22 100 ASP A N 1
ATOM 719 C CA . ASP A 1 100 ? -0.026 -17.120 11.116 1.00 44.22 100 ASP A CA 1
ATOM 720 C C . ASP A 1 100 ? -0.159 -16.191 9.894 1.00 44.22 100 ASP A C 1
ATOM 722 O O . ASP A 1 100 ? 0.474 -15.145 9.788 1.00 44.22 100 ASP A O 1
ATOM 726 N N . ALA A 1 101 ? -1.109 -16.493 8.997 1.00 51.75 101 ALA A N 1
ATOM 727 C CA . ALA A 1 101 ? -2.029 -15.395 8.732 1.00 51.75 101 ALA A CA 1
ATOM 728 C C . ALA A 1 101 ? -2.664 -15.182 10.106 1.00 51.75 101 ALA A C 1
ATOM 730 O O . ALA A 1 101 ? -3.452 -16.027 10.540 1.00 51.75 101 ALA A O 1
ATOM 731 N N . GLY A 1 102 ? -2.146 -14.218 10.875 1.00 65.62 102 GLY A N 1
ATOM 732 C CA . GLY A 1 102 ? -2.662 -13.929 12.205 1.00 65.62 102 GLY A CA 1
ATOM 733 C C . GLY A 1 102 ? -4.185 -13.815 12.141 1.00 65.62 102 GLY A C 1
ATOM 734 O O . GLY A 1 102 ? -4.770 -13.677 11.062 1.00 65.62 102 GLY A O 1
ATOM 735 N N . GLY A 1 103 ? -4.854 -13.900 13.290 1.00 87.00 103 GLY A N 1
ATOM 736 C CA . GLY A 1 103 ? -6.294 -13.648 13.327 1.00 87.00 103 GLY A CA 1
ATOM 737 C C . GLY A 1 103 ? -6.659 -12.353 12.578 1.00 87.00 103 GLY A C 1
ATOM 738 O O . GLY A 1 103 ? -5.803 -11.478 12.418 1.00 87.00 103 GLY A O 1
ATOM 739 N N . PRO A 1 104 ? -7.908 -12.229 12.104 1.00 93.75 104 PRO A N 1
ATOM 740 C CA . PRO A 1 104 ? -8.340 -11.032 11.396 1.00 93.75 104 PRO A CA 1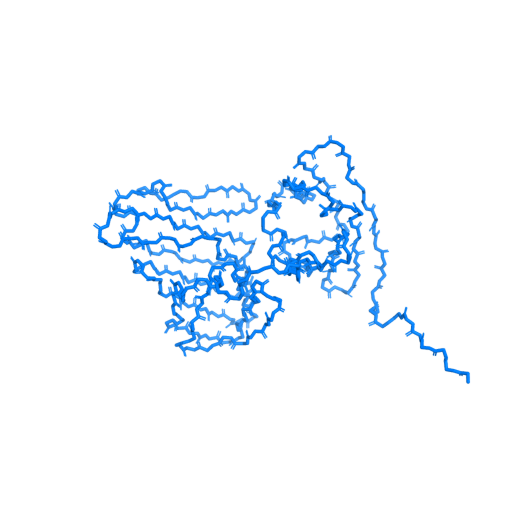
ATOM 741 C C . PRO A 1 104 ? -7.998 -9.785 12.215 1.00 93.75 104 PRO A C 1
ATOM 743 O O . PRO A 1 104 ? -8.246 -9.737 13.422 1.00 93.75 104 PRO A O 1
ATOM 746 N N . ILE A 1 105 ? -7.383 -8.801 11.562 1.00 95.75 105 ILE A N 1
ATOM 747 C CA . ILE A 1 105 ? -6.916 -7.568 12.211 1.00 95.75 105 ILE A CA 1
ATOM 748 C C . ILE A 1 105 ? -7.959 -6.452 12.147 1.00 95.75 105 ILE A C 1
ATOM 750 O O . ILE A 1 105 ? -7.821 -5.432 12.821 1.00 95.75 105 ILE A O 1
ATOM 754 N N . GLY A 1 106 ? -9.010 -6.662 11.358 1.00 96.50 106 GLY A N 1
ATOM 755 C CA . GLY A 1 106 ? -10.143 -5.768 11.213 1.00 96.50 106 GLY A CA 1
ATOM 756 C C . GLY A 1 106 ? -11.242 -6.378 10.351 1.00 96.50 106 GLY A C 1
ATOM 757 O O . GLY A 1 106 ? -11.116 -7.498 9.842 1.00 96.50 106 GLY A O 1
ATOM 758 N N . GLU A 1 107 ? -12.308 -5.610 10.181 1.00 97.94 107 GLU A N 1
ATOM 759 C CA . GLU A 1 107 ? -13.490 -5.964 9.400 1.00 97.94 107 GLU A CA 1
ATOM 760 C C . GLU A 1 107 ? -13.907 -4.785 8.511 1.00 97.94 107 GLU A C 1
ATOM 762 O O . GLU A 1 107 ? -13.810 -3.621 8.907 1.00 97.94 107 GLU A O 1
ATOM 767 N N . VAL A 1 108 ? -14.357 -5.078 7.290 1.00 98.19 108 VAL A N 1
ATOM 768 C CA . VAL A 1 108 ? -14.900 -4.076 6.366 1.00 98.19 108 VAL A CA 1
ATOM 769 C C . VAL A 1 108 ? -16.249 -3.588 6.891 1.00 98.19 108 VAL A C 1
ATOM 771 O O . VAL A 1 108 ? -17.240 -4.313 6.840 1.00 98.19 108 VAL A O 1
ATOM 774 N N . ALA A 1 109 ? -16.290 -2.343 7.356 1.00 97.81 109 ALA A N 1
ATOM 775 C CA . ALA A 1 109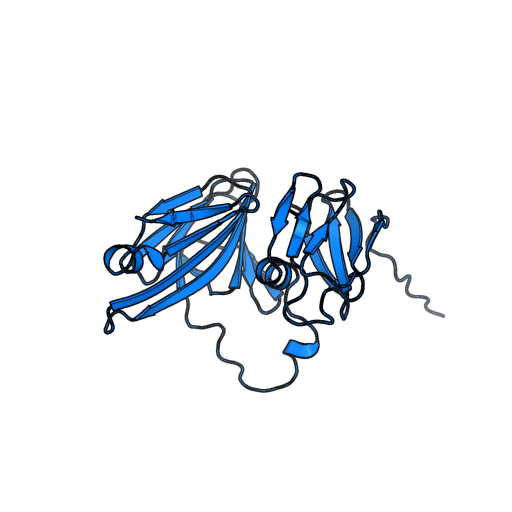 ? -17.482 -1.703 7.903 1.00 97.81 109 ALA A CA 1
ATOM 776 C C . ALA A 1 109 ? -18.397 -1.126 6.812 1.00 97.81 109 ALA A C 1
ATOM 778 O O . ALA A 1 109 ? -19.615 -1.185 6.929 1.00 97.81 109 ALA A O 1
ATOM 779 N N . GLU A 1 110 ? -17.821 -0.567 5.746 1.00 97.75 110 GLU A N 1
ATOM 780 C CA . GLU A 1 110 ? -18.572 -0.015 4.614 1.00 97.75 110 GLU A CA 1
ATOM 781 C C . GLU A 1 110 ? -17.827 -0.298 3.311 1.00 97.75 110 GLU A C 1
ATOM 783 O O . GLU A 1 110 ? -16.596 -0.264 3.273 1.00 97.75 110 GLU A O 1
ATOM 788 N N . ILE A 1 111 ? -18.561 -0.540 2.223 1.00 97.81 111 ILE A N 1
ATOM 789 C CA . ILE A 1 111 ? -17.971 -0.760 0.901 1.00 97.81 111 ILE A CA 1
ATOM 790 C C . ILE A 1 111 ? -18.879 -0.237 -0.211 1.00 97.81 111 ILE A C 1
ATOM 792 O O . ILE A 1 111 ? -20.106 -0.301 -0.139 1.00 97.81 111 ILE A O 1
ATOM 796 N N . THR A 1 112 ? -18.290 0.307 -1.269 1.00 97.06 112 THR A N 1
ATOM 797 C CA . THR A 1 112 ? -18.991 0.701 -2.496 1.00 97.06 112 THR A CA 1
ATOM 798 C C . THR A 1 112 ? -18.084 0.447 -3.693 1.00 97.06 112 THR A C 1
ATOM 800 O O . THR A 1 112 ? -16.872 0.617 -3.612 1.00 97.06 112 THR A O 1
ATOM 803 N N . GLY A 1 113 ? -18.667 0.045 -4.823 1.00 95.88 113 GLY A N 1
ATOM 804 C CA . GLY A 1 113 ? -17.907 -0.238 -6.039 1.00 95.88 113 GLY A CA 1
ATOM 805 C C . GLY A 1 113 ? -17.075 -1.518 -5.933 1.00 95.88 113 GLY A C 1
ATOM 806 O O . GLY A 1 113 ? -17.461 -2.470 -5.257 1.00 95.88 113 GLY A O 1
ATOM 807 N N . THR A 1 114 ? -15.960 -1.559 -6.663 1.00 95.56 114 THR A N 1
ATOM 808 C CA . THR A 1 114 ? -15.061 -2.722 -6.681 1.00 95.56 114 THR A CA 1
ATOM 809 C C . THR A 1 114 ? -13.910 -2.485 -5.720 1.00 95.56 114 THR A C 1
ATOM 811 O O . THR A 1 114 ? -13.185 -1.500 -5.872 1.00 95.56 114 THR A O 1
ATOM 814 N N . VAL A 1 115 ? -13.749 -3.396 -4.763 1.00 97.69 115 VAL A N 1
ATOM 815 C CA . VAL A 1 115 ? -12.614 -3.432 -3.842 1.00 97.69 115 VAL A CA 1
ATOM 816 C C . VAL A 1 115 ? -12.094 -4.857 -3.782 1.00 97.69 115 VAL A C 1
ATOM 818 O O . VAL A 1 115 ? -12.880 -5.796 -3.644 1.00 97.69 115 VAL A O 1
ATOM 821 N N . THR A 1 116 ? -10.786 -5.021 -3.895 1.00 97.44 116 THR A N 1
ATOM 822 C CA . THR A 1 116 ? -10.120 -6.324 -3.852 1.00 97.44 116 THR A CA 1
ATOM 823 C C . THR A 1 116 ? -9.075 -6.348 -2.753 1.00 97.44 116 THR A C 1
ATOM 825 O O . THR A 1 116 ? -8.454 -5.327 -2.457 1.00 97.44 116 THR A O 1
ATOM 828 N N . ALA A 1 117 ? -8.882 -7.521 -2.161 1.00 97.19 117 ALA A N 1
ATOM 829 C CA . ALA A 1 117 ? -7.766 -7.816 -1.280 1.00 97.19 117 ALA A CA 1
ATOM 830 C C . ALA A 1 117 ? -6.904 -8.895 -1.925 1.00 97.19 117 ALA A C 1
ATOM 832 O O . ALA A 1 117 ? -7.420 -9.944 -2.306 1.00 97.19 117 ALA A O 1
ATOM 833 N N . LYS A 1 118 ? -5.600 -8.649 -2.034 1.00 95.25 118 LYS A N 1
ATOM 834 C CA . LYS A 1 118 ? -4.602 -9.678 -2.319 1.00 95.25 118 LYS A CA 1
ATOM 835 C C . LYS A 1 118 ? -3.932 -10.064 -1.009 1.00 95.25 118 LYS A C 1
ATOM 837 O O . LYS A 1 118 ? -3.282 -9.235 -0.373 1.00 95.25 118 LYS A O 1
ATOM 842 N N . HIS A 1 119 ? -4.101 -11.320 -0.625 1.00 93.00 119 HIS A N 1
ATOM 843 C CA . HIS A 1 119 ? -3.583 -11.875 0.614 1.00 93.00 119 HIS A CA 1
ATOM 844 C C . HIS A 1 119 ? -2.105 -12.256 0.480 1.00 93.00 119 HIS A C 1
ATOM 846 O O . HIS A 1 119 ? -1.565 -12.426 -0.618 1.00 93.00 119 HIS A O 1
ATOM 852 N N . LEU A 1 120 ? -1.432 -12.429 1.620 1.00 86.81 120 LEU A N 1
ATOM 853 C CA . LEU A 1 120 ? -0.005 -12.768 1.664 1.00 86.81 120 LEU A CA 1
ATOM 854 C C . LEU A 1 120 ? 0.320 -14.118 0.994 1.00 86.81 120 LEU A C 1
ATOM 856 O O . LEU A 1 120 ? 1.432 -14.324 0.509 1.00 86.81 120 LEU A O 1
ATOM 860 N N . ASP A 1 121 ? -0.651 -15.031 0.945 1.00 84.00 121 ASP A N 1
ATOM 861 C CA . ASP A 1 121 ? -0.544 -16.324 0.263 1.00 84.00 121 ASP A CA 1
ATOM 862 C C . ASP A 1 121 ? -0.738 -16.234 -1.264 1.00 84.00 121 ASP A C 1
ATOM 864 O O . ASP A 1 121 ? -0.666 -17.247 -1.961 1.00 84.00 121 ASP A O 1
ATOM 868 N N . GLY A 1 122 ? -0.945 -15.023 -1.789 1.00 85.31 122 GLY A N 1
ATOM 869 C CA . GLY A 1 122 ? -1.130 -14.742 -3.206 1.00 85.31 122 GLY A CA 1
ATOM 870 C C . GLY A 1 122 ? -2.559 -14.936 -3.705 1.00 85.31 122 GLY A C 1
ATOM 871 O O . GLY A 1 122 ? -2.814 -14.653 -4.875 1.00 85.31 122 GLY A O 1
ATOM 872 N N . THR A 1 123 ? -3.489 -15.386 -2.859 1.00 89.00 123 THR A N 1
ATOM 873 C CA . THR A 1 123 ? -4.912 -15.406 -3.212 1.00 89.00 123 THR A CA 1
ATOM 874 C C . THR A 1 123 ? -5.454 -13.984 -3.306 1.00 89.00 123 THR A C 1
ATOM 876 O O . THR A 1 123 ? -4.878 -13.033 -2.771 1.00 89.00 123 THR A O 1
ATOM 879 N N . SER A 1 124 ? -6.522 -13.799 -4.077 1.00 92.06 124 SER A N 1
ATOM 880 C CA . SER A 1 124 ? -7.158 -12.496 -4.232 1.00 92.06 124 SER A CA 1
ATOM 881 C C . SER A 1 124 ? -8.664 -12.649 -4.233 1.00 92.06 124 SER A C 1
ATOM 883 O O . SER A 1 124 ? -9.199 -13.439 -5.011 1.00 92.06 124 SER A O 1
ATOM 885 N N . ASP A 1 125 ? -9.320 -11.857 -3.396 1.00 93.88 125 ASP A N 1
ATOM 886 C CA . ASP A 1 125 ? -10.757 -11.900 -3.186 1.00 93.88 125 ASP A CA 1
ATOM 887 C C . ASP A 1 125 ? -11.372 -10.513 -3.388 1.00 93.88 125 ASP A C 1
ATOM 889 O O . ASP A 1 125 ? -10.778 -9.478 -3.072 1.00 93.88 125 ASP A O 1
ATOM 893 N N . GLN A 1 126 ? -12.593 -10.483 -3.921 1.00 96.44 126 GLN A N 1
ATOM 894 C CA . GLN A 1 126 ? -13.399 -9.269 -3.914 1.00 96.44 126 GLN A CA 1
ATOM 895 C C . GLN A 1 126 ? -13.979 -9.079 -2.513 1.00 96.44 126 GLN A C 1
ATOM 897 O O . GLN A 1 126 ? -14.717 -9.935 -2.021 1.00 96.44 126 GLN A O 1
ATOM 902 N N . LEU A 1 127 ? -13.668 -7.946 -1.888 1.00 96.88 127 LEU A N 1
ATOM 903 C CA . LEU A 1 127 ? -14.167 -7.637 -0.558 1.00 96.88 127 LEU A CA 1
ATOM 904 C C . LEU A 1 127 ? -15.658 -7.296 -0.591 1.00 96.88 127 LEU A C 1
ATOM 906 O O . LEU A 1 127 ? -16.189 -6.737 -1.554 1.00 96.88 127 LEU A O 1
ATOM 910 N N . VAL A 1 128 ? -16.322 -7.626 0.510 1.00 97.00 128 VAL A N 1
ATOM 911 C CA . VAL A 1 128 ? -17.716 -7.290 0.798 1.00 97.00 128 VAL A CA 1
ATOM 912 C C . VAL A 1 128 ? -17.808 -6.735 2.215 1.00 97.00 128 VAL A C 1
ATOM 914 O O . VAL A 1 128 ? -16.889 -6.898 3.014 1.00 97.00 128 VAL A O 1
ATOM 917 N N . GLU A 1 129 ? -18.918 -6.081 2.537 1.00 97.44 129 GLU A N 1
ATOM 918 C CA . GLU A 1 129 ? -19.201 -5.645 3.906 1.00 97.44 129 GLU A CA 1
ATOM 919 C C . GLU A 1 129 ? -19.187 -6.848 4.865 1.00 97.44 129 GLU A C 1
ATOM 921 O O . GLU A 1 129 ? -19.704 -7.921 4.538 1.00 97.44 129 GLU A O 1
ATOM 926 N N . GLY A 1 130 ? -18.553 -6.683 6.024 1.00 97.31 130 GLY A N 1
ATOM 927 C CA . GLY A 1 130 ? -18.323 -7.745 7.003 1.00 97.31 130 GLY A CA 1
ATOM 928 C C . GLY A 1 130 ? -17.171 -8.699 6.668 1.00 97.31 130 GLY A C 1
ATOM 929 O O . GLY A 1 130 ? -16.913 -9.638 7.422 1.00 97.31 130 GLY A O 1
ATOM 930 N N . ALA A 1 131 ? -16.471 -8.508 5.543 1.00 96.88 131 ALA A N 1
ATOM 931 C CA . ALA A 1 131 ? -15.285 -9.300 5.237 1.00 96.88 131 ALA A CA 1
ATOM 932 C C . ALA A 1 131 ? -14.154 -8.977 6.221 1.00 96.88 131 ALA A C 1
ATOM 934 O O . ALA A 1 131 ? -13.900 -7.818 6.550 1.00 96.88 131 ALA A O 1
ATOM 935 N N . SER A 1 132 ? -13.454 -10.014 6.669 1.00 96.56 132 SER A N 1
ATOM 936 C CA . SER A 1 132 ? -12.251 -9.855 7.476 1.00 96.56 132 SER A CA 1
ATOM 937 C C . SER A 1 132 ? -11.063 -9.433 6.620 1.00 96.56 132 SER A C 1
ATOM 939 O O . SER A 1 132 ? -10.919 -9.890 5.488 1.00 96.56 132 SER A O 1
ATOM 941 N N . VAL A 1 133 ? -10.186 -8.618 7.201 1.00 96.62 133 VAL A N 1
ATOM 942 C CA . VAL A 1 133 ? -8.888 -8.271 6.614 1.00 96.62 133 VAL A CA 1
ATOM 943 C C . VAL A 1 133 ? -7.748 -8.756 7.498 1.00 96.62 133 VAL A C 1
ATOM 945 O O . VAL A 1 133 ? -7.896 -8.903 8.717 1.00 96.62 133 VAL A O 1
ATOM 948 N N . TYR A 1 134 ? -6.599 -8.996 6.880 1.00 95.81 134 TYR A N 1
ATOM 949 C CA . TYR A 1 134 ? -5.448 -9.628 7.506 1.00 95.81 134 TYR A CA 1
ATOM 950 C C . TYR A 1 134 ? -4.189 -8.781 7.339 1.00 95.81 134 TYR A C 1
ATOM 952 O O . TYR A 1 134 ? -4.052 -7.958 6.432 1.00 95.81 134 TYR A O 1
ATOM 960 N N . GLN A 1 135 ? -3.236 -8.980 8.247 1.00 94.38 135 GLN A N 1
ATOM 961 C CA . GLN A 1 135 ? -1.935 -8.337 8.129 1.00 94.38 135 GLN A CA 1
ATOM 962 C C . GLN A 1 135 ? -1.211 -8.842 6.875 1.00 94.38 135 GLN A C 1
ATOM 964 O O . GLN A 1 135 ? -1.109 -10.044 6.642 1.00 94.38 135 GLN A O 1
ATOM 969 N N . GLY A 1 136 ? -0.661 -7.912 6.101 1.00 94.12 136 GLY A N 1
ATOM 970 C CA . GLY A 1 136 ? -0.009 -8.171 4.823 1.00 94.12 136 GLY A CA 1
ATOM 971 C C . GLY A 1 136 ? -0.925 -8.023 3.611 1.00 94.12 136 GLY A C 1
ATOM 972 O O . GLY A 1 136 ? -0.400 -8.030 2.499 1.00 94.12 136 GLY A O 1
ATOM 973 N N . ASP A 1 137 ? -2.237 -7.849 3.804 1.00 96.50 137 ASP A N 1
ATOM 974 C CA . ASP A 1 137 ? -3.173 -7.663 2.696 1.00 96.50 137 ASP A CA 1
ATOM 975 C C . ASP A 1 137 ? -2.847 -6.399 1.897 1.00 96.50 137 ASP A C 1
ATOM 977 O O . ASP A 1 137 ? -2.589 -5.324 2.452 1.00 96.50 137 ASP A O 1
ATOM 981 N N . VAL A 1 138 ? -2.903 -6.530 0.575 1.00 97.31 138 VAL A N 1
ATOM 982 C CA . VAL A 1 138 ? -2.901 -5.406 -0.361 1.00 97.31 138 VAL A CA 1
ATOM 983 C C . VAL A 1 138 ? -4.345 -5.123 -0.747 1.00 97.31 138 VAL A C 1
ATOM 985 O O . VAL A 1 138 ? -5.003 -5.974 -1.337 1.00 97.31 138 VAL A O 1
ATOM 988 N N . LEU A 1 139 ? -4.832 -3.934 -0.411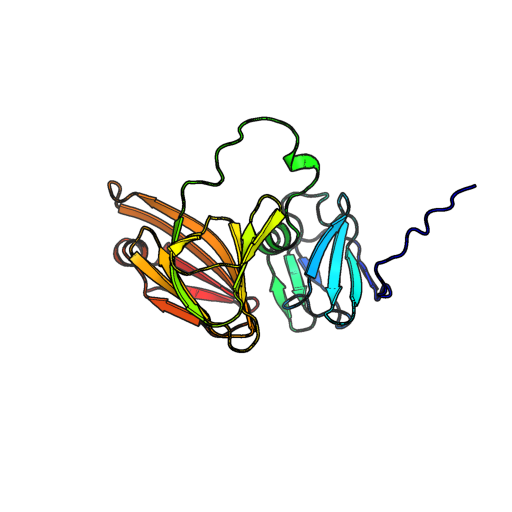 1.00 97.81 139 LEU A N 1
ATOM 989 C CA . LEU A 1 139 ? -6.187 -3.483 -0.698 1.00 97.81 139 LEU A CA 1
ATOM 990 C C . LEU A 1 139 ? -6.191 -2.511 -1.866 1.00 97.81 139 LEU A C 1
ATOM 992 O O . LEU A 1 139 ? -5.423 -1.545 -1.872 1.00 97.81 139 LEU A O 1
ATOM 996 N N . GLU A 1 140 ? -7.095 -2.732 -2.813 1.00 97.44 140 GLU A N 1
ATOM 997 C CA . GLU A 1 140 ? -7.220 -1.913 -4.015 1.00 97.44 140 GLU A CA 1
ATOM 998 C C . GLU A 1 140 ? -8.667 -1.527 -4.283 1.00 97.44 140 GLU A C 1
ATOM 1000 O O . GLU A 1 140 ? -9.574 -2.347 -4.140 1.00 97.44 140 GLU A O 1
ATOM 1005 N N . THR A 1 141 ? -8.887 -0.280 -4.695 1.00 97.62 141 THR A N 1
ATOM 1006 C CA . THR A 1 141 ? -10.205 0.222 -5.095 1.00 97.62 141 THR A CA 1
ATOM 1007 C C . THR A 1 141 ? -10.218 0.591 -6.573 1.00 97.62 141 THR A C 1
ATOM 1009 O O . THR A 1 141 ? -9.326 1.271 -7.078 1.00 97.62 141 THR A O 1
ATOM 1012 N N . GLY A 1 142 ? -11.266 0.1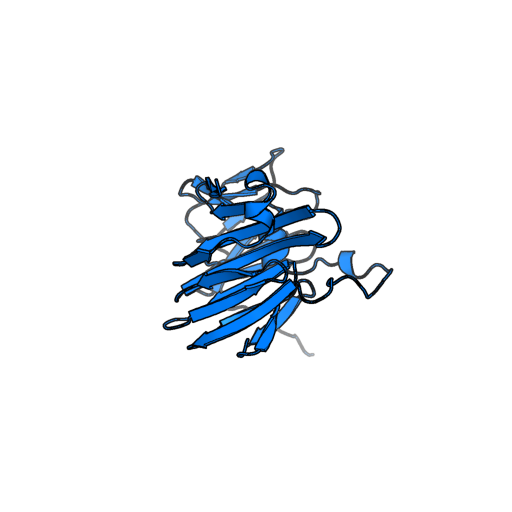69 -7.279 1.00 95.25 142 GLY A N 1
ATOM 1013 C CA . GLY A 1 142 ? -11.513 0.594 -8.656 1.00 95.25 142 GLY A CA 1
ATOM 1014 C C . GLY A 1 142 ? -12.088 2.013 -8.748 1.00 95.25 142 GLY A C 1
ATOM 1015 O O . GLY A 1 142 ? -12.278 2.706 -7.744 1.00 95.25 142 GLY A O 1
ATOM 1016 N N . SER A 1 143 ? -12.444 2.428 -9.967 1.00 94.50 143 SER A N 1
ATOM 1017 C CA . SER A 1 143 ? -13.170 3.685 -10.196 1.00 94.50 143 SER A CA 1
ATOM 1018 C C . SER A 1 143 ? -14.534 3.671 -9.493 1.00 94.50 143 SER A C 1
ATOM 1020 O O . SER A 1 143 ? -15.274 2.686 -9.571 1.00 94.50 143 SER A O 1
ATOM 1022 N N . GLY A 1 144 ? -14.858 4.752 -8.775 1.00 93.19 144 GLY A N 1
ATOM 1023 C CA . GLY A 1 144 ? -16.033 4.832 -7.904 1.00 93.19 144 GLY A CA 1
ATOM 1024 C C . GLY A 1 144 ? -15.997 3.888 -6.695 1.00 93.19 144 GLY A C 1
ATOM 1025 O O . GLY A 1 144 ? -17.020 3.722 -6.030 1.00 93.19 144 GLY A O 1
ATOM 1026 N N . GLY A 1 145 ? -14.854 3.243 -6.435 1.00 96.69 145 GLY A N 1
ATOM 1027 C CA . GLY A 1 145 ? -14.638 2.360 -5.298 1.00 96.69 145 GLY A CA 1
ATOM 1028 C C . GLY A 1 145 ? -14.471 3.131 -3.992 1.00 96.69 145 GLY A C 1
ATOM 1029 O O . GLY A 1 145 ? -13.946 4.241 -3.968 1.00 96.69 145 GLY A O 1
ATOM 1030 N N . PHE A 1 146 ? -14.916 2.535 -2.896 1.00 98.06 146 PHE A N 1
ATOM 1031 C CA . PHE A 1 146 ? -14.704 3.037 -1.546 1.00 98.06 146 PHE A CA 1
ATOM 1032 C C . PHE A 1 146 ? -14.754 1.873 -0.563 1.00 98.06 146 PHE A C 1
ATOM 1034 O O . PHE A 1 146 ? -15.575 0.969 -0.728 1.00 98.06 146 PHE A O 1
ATOM 1041 N N . PHE A 1 147 ? -13.936 1.925 0.483 1.00 98.25 147 PHE A N 1
ATOM 1042 C CA . PHE A 1 147 ? -14.131 1.095 1.665 1.00 98.25 147 PHE A CA 1
ATOM 1043 C C . PHE A 1 147 ? -13.849 1.869 2.948 1.00 98.25 147 PHE A C 1
ATOM 1045 O O . PHE A 1 147 ? -13.098 2.848 2.954 1.00 98.25 147 PHE A O 1
ATOM 1052 N N . SER A 1 148 ? -14.404 1.362 4.043 1.00 98.31 148 SER A N 1
ATOM 1053 C CA . SER A 1 148 ? -14.009 1.676 5.408 1.00 98.31 148 SER A CA 1
ATOM 1054 C C . SER A 1 148 ? -13.781 0.379 6.177 1.00 98.31 148 SER A C 1
ATOM 1056 O O . SER A 1 148 ? -14.582 -0.547 6.069 1.00 98.31 148 SER A O 1
ATOM 1058 N N . ILE A 1 149 ? -12.695 0.307 6.938 1.00 98.50 149 ILE A N 1
ATOM 1059 C CA . ILE A 1 149 ? -12.327 -0.828 7.787 1.00 98.50 149 ILE A CA 1
ATOM 1060 C C . ILE A 1 149 ? -12.262 -0.351 9.229 1.00 98.50 149 ILE A C 1
ATOM 1062 O O . ILE A 1 149 ? -11.660 0.687 9.510 1.00 98.50 149 ILE A O 1
ATOM 1066 N N . GLU A 1 150 ? -12.831 -1.142 10.131 1.00 98.38 150 GLU A N 1
ATOM 1067 C CA . GLU A 1 150 ? -12.639 -1.014 11.571 1.00 98.38 150 GLU A CA 1
ATOM 1068 C C . GLU A 1 150 ? -11.640 -2.078 12.044 1.00 98.38 150 GLU A C 1
ATOM 1070 O O . GLU A 1 150 ? -11.841 -3.277 11.842 1.00 98.38 150 GLU A O 1
ATOM 1075 N N . PHE A 1 151 ? -10.531 -1.639 12.638 1.00 97.75 151 PHE A N 1
ATOM 1076 C CA . PHE A 1 151 ? -9.489 -2.514 13.174 1.00 97.75 151 PHE A CA 1
ATOM 1077 C C . PHE A 1 151 ? -9.763 -2.903 14.627 1.00 97.75 151 PHE A C 1
ATOM 1079 O O . PHE A 1 151 ? -10.539 -2.268 15.340 1.00 97.75 151 PHE A O 1
ATOM 1086 N N . VAL A 1 152 ? -9.060 -3.932 15.102 1.00 95.44 152 VAL A N 1
ATOM 1087 C CA . VAL A 1 152 ? -9.210 -4.470 16.467 1.00 95.44 152 VAL A CA 1
ATOM 1088 C C . VAL A 1 152 ? -8.861 -3.489 17.598 1.00 95.44 152 VAL A C 1
ATOM 1090 O O . VAL A 1 152 ? -9.209 -3.760 18.745 1.00 95.44 152 VAL A O 1
ATOM 1093 N N . ASP A 1 153 ? -8.187 -2.370 17.312 1.00 94.50 153 ASP A N 1
ATOM 1094 C CA . ASP A 1 153 ? -7.945 -1.284 18.274 1.00 94.50 153 ASP A CA 1
ATOM 1095 C C . ASP A 1 153 ? -8.928 -0.110 18.134 1.00 94.50 153 ASP A C 1
ATOM 1097 O O . ASP A 1 153 ? -8.684 0.949 18.708 1.00 94.50 153 ASP A O 1
ATOM 1101 N N . GLU A 1 154 ? -10.018 -0.277 17.381 1.00 95.75 154 GLU A N 1
ATOM 1102 C CA . GLU A 1 154 ? -11.000 0.766 17.042 1.00 95.75 154 GLU A CA 1
ATOM 1103 C C . GLU A 1 154 ? -10.462 1.850 16.086 1.00 95.75 154 GLU A C 1
ATOM 1105 O O . GLU A 1 154 ? -11.105 2.887 15.897 1.00 95.75 154 GLU A O 1
ATOM 1110 N N . THR A 1 155 ? -9.291 1.651 15.466 1.00 96.75 155 THR A N 1
ATOM 1111 C CA . THR A 1 155 ? -8.852 2.504 14.356 1.00 96.75 155 THR A CA 1
ATOM 1112 C C . THR A 1 155 ? -9.800 2.319 13.174 1.00 96.75 155 THR A C 1
ATOM 1114 O O . THR A 1 155 ? -10.108 1.192 12.790 1.00 96.75 155 THR A O 1
ATOM 1117 N N . GLN A 1 156 ? -10.233 3.422 12.562 1.00 97.75 156 GLN A N 1
ATOM 1118 C CA . GLN A 1 156 ? -10.989 3.396 11.312 1.00 97.75 156 GLN A CA 1
ATOM 1119 C C . GLN A 1 156 ? -10.121 3.907 10.171 1.00 97.75 156 GLN A C 1
ATOM 1121 O O . GLN A 1 156 ? -9.592 5.019 10.232 1.00 97.75 156 GLN A O 1
ATOM 1126 N N . PHE A 1 157 ? -9.991 3.103 9.122 1.00 98.00 157 PHE A N 1
ATOM 1127 C CA . PHE A 1 157 ? -9.290 3.468 7.897 1.00 98.00 157 PHE A CA 1
ATOM 1128 C C . PHE A 1 157 ? -10.261 3.434 6.730 1.00 98.00 157 PHE A C 1
ATOM 1130 O O . PHE A 1 157 ? -10.886 2.408 6.473 1.00 98.00 157 PHE A O 1
ATOM 1137 N N . SER A 1 158 ? -10.351 4.534 5.994 1.00 98.06 158 SER A N 1
ATOM 1138 C CA . SER A 1 158 ? -11.198 4.621 4.811 1.00 98.06 158 SER A CA 1
ATOM 1139 C C . SER A 1 158 ? -10.384 5.041 3.602 1.00 98.06 158 SER A C 1
ATOM 1141 O O . SER A 1 158 ? -9.493 5.887 3.707 1.00 98.06 158 SER A O 1
ATOM 1143 N N . MET A 1 159 ? -10.727 4.501 2.440 1.00 97.94 159 MET A N 1
ATOM 1144 C CA . MET A 1 159 ? -10.064 4.790 1.174 1.00 97.94 159 MET A CA 1
ATOM 1145 C C . MET A 1 159 ? -11.099 5.013 0.078 1.00 97.94 159 MET A C 1
ATOM 1147 O O . MET A 1 159 ? -12.054 4.250 -0.044 1.00 97.94 159 MET A O 1
ATOM 1151 N N . GLY A 1 160 ? -10.905 6.073 -0.705 1.00 97.69 160 GLY A N 1
ATOM 1152 C CA . GLY A 1 160 ? -11.707 6.382 -1.887 1.00 97.69 160 GLY A CA 1
ATOM 1153 C C . GLY A 1 160 ? -11.269 5.603 -3.125 1.00 97.69 160 GLY A C 1
ATOM 1154 O O . GLY A 1 160 ? -10.561 4.606 -3.030 1.00 97.69 160 GLY A O 1
ATOM 1155 N N . GLU A 1 161 ? -11.687 6.076 -4.295 1.00 96.56 161 GLU A N 1
ATOM 1156 C CA . GLU A 1 161 ? -11.437 5.405 -5.573 1.00 96.56 161 GLU A CA 1
ATOM 1157 C C . GLU A 1 161 ? -9.961 5.424 -5.990 1.00 96.56 161 GLU A C 1
ATOM 1159 O O . GLU A 1 161 ? -9.203 6.316 -5.594 1.00 96.56 161 GLU A O 1
ATOM 1164 N N . ASN A 1 162 ? -9.583 4.472 -6.850 1.00 95.62 162 ASN A N 1
ATOM 1165 C CA . ASN A 1 162 ? -8.238 4.342 -7.428 1.00 95.62 162 ASN A CA 1
ATOM 1166 C C . ASN A 1 162 ? -7.131 4.321 -6.359 1.00 95.62 162 ASN A C 1
ATOM 1168 O O . ASN A 1 162 ? -6.069 4.930 -6.501 1.00 95.62 162 ASN A O 1
ATOM 1172 N N . GLY A 1 163 ? -7.426 3.678 -5.238 1.00 97.00 163 GLY A N 1
ATOM 1173 C CA . GLY A 1 163 ? -6.560 3.577 -4.086 1.00 97.00 163 GLY A CA 1
ATOM 1174 C C . GLY A 1 163 ? -5.838 2.239 -4.046 1.00 97.00 163 GLY A C 1
ATOM 1175 O O . GLY A 1 163 ? -6.359 1.225 -4.504 1.00 97.00 163 GLY A O 1
ATOM 1176 N N . ARG A 1 164 ? -4.625 2.251 -3.492 1.00 97.50 164 ARG A N 1
ATOM 1177 C CA . ARG A 1 164 ? -3.823 1.052 -3.231 1.00 97.50 164 ARG A CA 1
ATOM 1178 C C . ARG A 1 164 ? -3.108 1.221 -1.900 1.00 97.50 164 ARG A C 1
ATOM 1180 O O .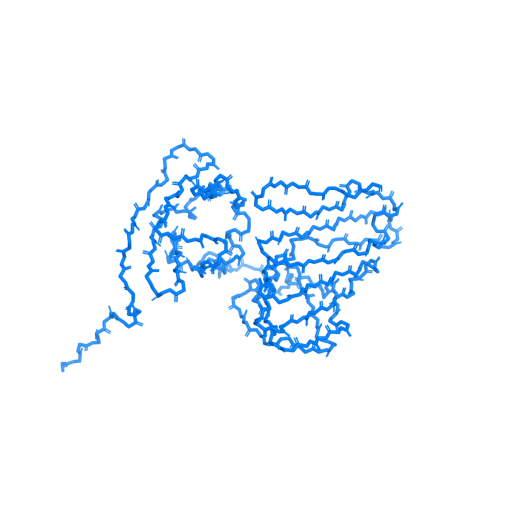 ARG A 1 164 ? -2.265 2.113 -1.760 1.00 97.50 164 ARG A O 1
ATOM 1187 N N . ALA A 1 165 ? -3.429 0.369 -0.936 1.00 97.81 165 ALA A N 1
ATOM 1188 C CA . ALA A 1 165 ? -2.769 0.317 0.363 1.00 97.81 165 ALA A CA 1
ATOM 1189 C C . ALA A 1 165 ? -2.318 -1.095 0.708 1.00 97.81 165 ALA A C 1
ATOM 1191 O O . ALA A 1 165 ? -2.860 -2.079 0.226 1.00 97.81 165 ALA A O 1
ATOM 1192 N N . VAL A 1 166 ? -1.337 -1.169 1.593 1.00 97.62 166 VAL A N 1
ATOM 1193 C CA . VAL A 1 166 ? -0.834 -2.396 2.186 1.00 97.62 166 VAL A CA 1
ATOM 1194 C C . VAL A 1 166 ? -1.026 -2.301 3.693 1.00 97.62 166 VAL A C 1
ATOM 1196 O O . VAL A 1 166 ? -0.558 -1.346 4.320 1.00 97.62 166 VAL A O 1
ATOM 1199 N N . LEU A 1 167 ? -1.722 -3.279 4.268 1.00 97.12 167 LEU A N 1
ATOM 1200 C CA . LEU A 1 167 ? -1.899 -3.403 5.712 1.00 97.12 167 LEU A CA 1
ATOM 1201 C C . LEU A 1 167 ? -0.608 -3.968 6.302 1.00 97.12 167 LEU A C 1
ATOM 1203 O O . LEU A 1 167 ? -0.377 -5.175 6.278 1.00 97.12 167 LEU A O 1
ATOM 1207 N N . ASP A 1 168 ? 0.296 -3.102 6.754 1.00 92.94 168 ASP A N 1
ATOM 1208 C CA . ASP A 1 168 ? 1.662 -3.526 7.050 1.00 92.94 168 ASP A CA 1
ATOM 1209 C C . ASP A 1 168 ? 1.783 -4.299 8.348 1.00 92.94 168 ASP A C 1
ATOM 1211 O O . ASP A 1 168 ? 2.429 -5.350 8.376 1.00 92.94 168 ASP A O 1
ATOM 1215 N N . GLU A 1 169 ? 1.213 -3.731 9.403 1.00 91.62 169 GLU A N 1
ATOM 1216 C CA . GLU A 1 169 ? 1.365 -4.206 10.765 1.00 91.62 169 GLU A CA 1
ATOM 1217 C C . GLU A 1 169 ? 0.143 -3.808 11.579 1.00 91.62 169 GLU A C 1
ATOM 1219 O O . GLU A 1 169 ? -0.267 -2.646 11.577 1.00 91.62 169 GLU A O 1
ATOM 1224 N N . MET A 1 170 ? -0.426 -4.781 12.281 1.00 93.25 170 MET A N 1
ATOM 1225 C CA . MET A 1 170 ? -1.449 -4.524 13.274 1.00 93.25 170 MET A CA 1
ATOM 1226 C C . MET A 1 170 ? -1.267 -5.479 14.445 1.00 93.25 170 MET A C 1
ATOM 1228 O O . MET A 1 170 ? -1.750 -6.611 14.448 1.00 93.25 170 MET A O 1
ATOM 1232 N N . VAL A 1 171 ? -0.560 -4.997 15.459 1.00 91.75 171 VAL A N 1
ATOM 1233 C CA . VAL A 1 171 ? -0.351 -5.708 16.717 1.00 91.75 171 VAL A CA 1
ATOM 1234 C C . VAL A 1 171 ? -1.064 -4.928 17.800 1.00 91.75 171 VAL A C 1
ATOM 1236 O O . VAL A 1 171 ? -0.757 -3.765 18.028 1.00 91.75 171 VAL A O 1
ATOM 1239 N N . TYR A 1 172 ? -1.995 -5.560 18.505 1.00 91.06 172 TYR A N 1
ATOM 1240 C CA . TYR A 1 172 ? -2.708 -4.906 19.595 1.00 91.06 172 TYR A CA 1
ATOM 1241 C C . TYR A 1 172 ? -2.867 -5.844 20.783 1.00 91.06 172 TYR A C 1
ATOM 1243 O O . TYR A 1 172 ? -3.419 -6.938 20.666 1.00 91.06 172 TYR A O 1
ATOM 1251 N N . ASN A 1 173 ? -2.382 -5.409 21.946 1.00 87.75 173 ASN A N 1
ATOM 1252 C CA . ASN A 1 173 ? -2.58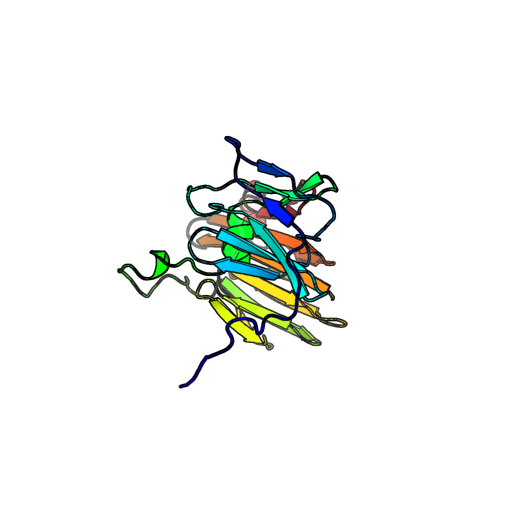7 -6.105 23.206 1.00 87.75 173 ASN A CA 1
ATOM 1253 C C . ASN A 1 173 ? -3.448 -5.247 24.153 1.00 87.75 173 ASN A C 1
ATOM 1255 O O . ASN A 1 173 ? -2.896 -4.411 24.878 1.00 87.75 173 ASN A O 1
ATOM 1259 N N . PRO A 1 174 ? -4.768 -5.504 24.245 1.00 81.94 174 PRO A N 1
ATOM 1260 C CA . PRO A 1 174 ? -5.670 -4.706 25.078 1.00 81.94 174 PRO A CA 1
ATOM 1261 C C . PRO A 1 174 ? -5.376 -4.826 26.581 1.00 81.94 174 PRO A C 1
ATOM 1263 O O . PRO A 1 174 ? -5.761 -3.961 27.359 1.00 81.94 174 PRO A O 1
ATOM 1266 N N . SER A 1 175 ? -4.697 -5.894 27.017 1.00 83.12 175 SER A N 1
ATOM 1267 C CA . SER A 1 175 ? -4.317 -6.083 28.428 1.00 83.12 175 SER A CA 1
ATOM 1268 C C . SER A 1 175 ? -2.982 -5.426 28.780 1.00 83.12 175 SER A C 1
ATOM 1270 O O . SER A 1 175 ? -2.705 -5.186 29.954 1.00 83.12 175 SER A O 1
ATOM 1272 N N . GLY A 1 176 ? -2.132 -5.200 27.777 1.00 74.44 176 GLY A N 1
ATOM 1273 C CA . GLY A 1 176 ? -0.765 -4.720 27.949 1.00 74.44 176 GLY A CA 1
ATOM 1274 C C . GLY A 1 176 ? -0.572 -3.237 27.654 1.00 74.44 176 GLY A C 1
ATOM 1275 O O . GLY A 1 176 ? 0.494 -2.732 27.991 1.00 74.44 176 GLY A O 1
ATOM 1276 N N . GLY A 1 177 ? -1.542 -2.567 27.019 1.00 71.12 177 GLY A N 1
ATOM 1277 C CA . GLY A 1 177 ? -1.421 -1.161 26.602 1.00 71.12 177 GLY A CA 1
ATOM 1278 C C . GLY A 1 177 ? -0.289 -0.927 25.598 1.00 71.12 177 GLY A C 1
ATOM 1279 O O . GLY A 1 177 ? 0.305 0.141 25.577 1.00 71.12 177 GLY A O 1
ATOM 1280 N N . ASN A 1 178 ? 0.078 -1.958 24.830 1.00 82.88 178 ASN A N 1
ATOM 1281 C CA . ASN A 1 178 ? 1.103 -1.879 23.796 1.00 82.88 178 ASN A CA 1
ATOM 1282 C C . ASN A 1 178 ? 0.505 -2.363 22.477 1.00 82.88 178 ASN A C 1
ATOM 1284 O O . ASN A 1 178 ? -0.294 -3.308 22.452 1.00 82.88 178 ASN A O 1
ATOM 1288 N N . GLY A 1 179 ? 0.941 -1.756 21.385 1.00 89.88 179 GLY A N 1
ATOM 1289 C CA . GLY A 1 179 ? 0.554 -2.149 20.045 1.00 89.88 179 GLY A CA 1
ATOM 1290 C C . GLY A 1 179 ? 1.284 -1.330 18.997 1.00 89.88 179 GLY A C 1
ATOM 1291 O O . GLY A 1 179 ? 1.975 -0.373 19.330 1.00 89.88 179 GLY A O 1
ATOM 1292 N N . THR A 1 180 ? 1.131 -1.723 17.742 1.00 93.50 180 THR A N 1
ATOM 1293 C CA . THR A 1 180 ? 1.684 -1.038 16.579 1.00 93.50 180 THR A CA 1
ATOM 1294 C C . THR A 1 180 ? 0.672 -1.108 15.449 1.00 93.50 180 THR A C 1
ATOM 1296 O O . THR A 1 180 ? 0.129 -2.176 15.171 1.00 93.50 180 THR A O 1
ATOM 1299 N N . PHE A 1 181 ? 0.424 0.037 14.817 1.00 94.94 181 PHE A N 1
ATOM 1300 C CA . PHE A 1 181 ? -0.406 0.168 13.629 1.00 94.94 181 PHE A CA 1
ATOM 1301 C C . PHE A 1 181 ? 0.427 0.773 12.498 1.00 94.94 181 PHE A C 1
ATOM 1303 O O . PHE A 1 181 ? 1.001 1.861 12.626 1.00 94.94 181 PHE A O 1
ATOM 1310 N N . GLY A 1 182 ? 0.473 0.079 11.368 1.00 95.44 182 GLY A N 1
ATOM 1311 C CA . GLY A 1 182 ? 1.200 0.497 10.181 1.00 95.44 182 GLY A CA 1
ATOM 1312 C C . GLY A 1 182 ? 0.400 0.231 8.916 1.00 95.44 182 GLY A C 1
ATOM 1313 O O . GLY A 1 182 ? -0.037 -0.893 8.675 1.00 95.44 182 GLY A O 1
ATOM 1314 N N . VAL A 1 183 ? 0.268 1.252 8.072 1.00 97.00 183 VAL A N 1
ATOM 1315 C CA . VAL A 1 183 ? -0.274 1.122 6.712 1.00 97.00 183 VAL A CA 1
ATOM 1316 C C . VAL A 1 183 ? 0.655 1.823 5.729 1.00 97.00 183 VAL A C 1
ATOM 1318 O O . VAL A 1 183 ? 1.070 2.961 5.963 1.00 97.00 183 VAL A O 1
ATOM 1321 N N . SER A 1 184 ? 0.948 1.176 4.603 1.00 97.50 184 SER A N 1
ATOM 1322 C CA . SER A 1 184 ? 1.628 1.802 3.468 1.00 97.50 184 SER A CA 1
ATOM 1323 C C . SER A 1 184 ? 0.617 2.135 2.383 1.00 97.50 184 SER A C 1
ATOM 1325 O O . SER A 1 184 ? -0.007 1.249 1.814 1.00 97.50 184 SER A O 1
ATOM 1327 N N . LEU A 1 185 ? 0.466 3.413 2.066 1.00 96.50 185 LEU A N 1
ATOM 1328 C CA . LEU A 1 185 ? -0.413 3.914 1.021 1.00 96.50 185 LEU A CA 1
ATOM 1329 C C . LEU A 1 185 ? 0.400 4.258 -0.224 1.00 96.50 185 LEU A C 1
ATOM 1331 O O . LEU A 1 185 ? 1.190 5.199 -0.197 1.00 96.50 185 LEU A O 1
ATOM 1335 N N . LEU A 1 186 ? 0.173 3.540 -1.322 1.00 95.06 186 LEU A N 1
ATOM 1336 C CA . LEU A 1 186 ? 0.827 3.817 -2.599 1.00 95.06 186 LEU A CA 1
ATOM 1337 C C . LEU A 1 186 ? 0.127 4.949 -3.352 1.00 95.06 186 LEU A C 1
ATOM 1339 O O . LEU A 1 186 ? 0.791 5.863 -3.837 1.00 95.06 186 LEU A O 1
ATOM 1343 N N . GLN A 1 187 ? -1.204 4.896 -3.426 1.00 94.81 187 GLN A N 1
ATOM 1344 C CA . GLN A 1 187 ? -2.030 5.908 -4.082 1.00 94.81 187 GLN A CA 1
ATOM 1345 C C . GLN A 1 187 ? -3.443 5.965 -3.502 1.00 94.81 187 GLN A C 1
ATOM 1347 O O . GLN A 1 187 ? -3.878 5.050 -2.802 1.00 94.81 187 GLN A O 1
ATOM 1352 N N . GLY A 1 188 ? -4.162 7.032 -3.850 1.00 93.75 188 GLY A N 1
ATOM 1353 C CA . GLY A 1 188 ? -5.555 7.254 -3.480 1.00 93.75 188 GLY A CA 1
ATOM 1354 C C . GLY A 1 188 ? -5.737 8.343 -2.426 1.00 93.75 188 GLY A C 1
ATOM 1355 O O . GLY A 1 188 ? -4.784 8.909 -1.885 1.00 93.75 188 GLY A O 1
ATOM 1356 N N . VAL A 1 189 ? -7.002 8.643 -2.145 1.00 95.12 189 VAL A N 1
ATOM 1357 C CA . VAL A 1 189 ? -7.414 9.547 -1.066 1.00 95.12 189 VAL A CA 1
ATOM 1358 C C . VAL A 1 189 ? -7.904 8.703 0.099 1.00 95.12 189 VAL A C 1
ATOM 1360 O O . VAL A 1 189 ? -8.689 7.778 -0.098 1.00 95.12 189 VAL A O 1
ATOM 1363 N N . PHE A 1 190 ? -7.461 9.028 1.310 1.00 96.19 190 PHE A N 1
ATOM 1364 C CA . PHE A 1 190 ? -7.776 8.250 2.501 1.00 96.19 190 PHE A CA 1
ATOM 1365 C C . PHE A 1 190 ? -8.160 9.134 3.687 1.00 96.19 190 PHE A C 1
ATOM 1367 O O . PHE A 1 190 ? -7.860 10.330 3.729 1.00 96.19 190 PHE A O 1
ATOM 1374 N N . SER A 1 191 ? -8.799 8.509 4.670 1.00 96.44 191 SER A N 1
ATOM 1375 C CA . SER A 1 191 ? -8.990 9.040 6.013 1.00 96.44 191 SER A CA 1
ATOM 1376 C C . SER A 1 191 ? -8.557 7.991 7.030 1.00 96.44 191 SER A C 1
ATOM 1378 O O . SER A 1 191 ? -8.721 6.794 6.800 1.00 96.44 191 SER A O 1
ATOM 1380 N N . LEU A 1 192 ? -7.989 8.444 8.143 1.00 95.88 192 LEU A N 1
ATOM 1381 C CA . LEU A 1 192 ? -7.638 7.597 9.272 1.00 95.88 192 LEU A CA 1
ATOM 1382 C C . LEU A 1 192 ? -8.128 8.276 10.547 1.00 95.88 192 LEU A C 1
ATOM 1384 O O . LEU A 1 192 ? -7.744 9.411 10.838 1.00 95.88 192 LEU A O 1
ATOM 1388 N N . VAL A 1 193 ? -8.955 7.572 11.308 1.00 95.75 193 VAL A N 1
ATOM 1389 C CA . VAL A 1 193 ? -9.352 7.958 12.660 1.00 95.75 193 VAL A CA 1
ATOM 1390 C C . VAL A 1 193 ? -8.680 6.986 13.610 1.00 95.75 193 VAL A C 1
ATOM 1392 O O . VAL A 1 193 ? -8.964 5.794 13.594 1.00 95.75 193 VAL A O 1
ATOM 1395 N N . SER A 1 194 ? -7.746 7.495 14.404 1.00 92.56 194 SER A N 1
ATOM 1396 C CA . SER A 1 194 ? -6.889 6.667 15.242 1.00 92.56 194 SER A CA 1
ATOM 1397 C C . SER A 1 194 ? -7.633 6.056 16.431 1.00 92.56 194 SER A C 1
ATOM 1399 O O . SER A 1 194 ? -8.370 6.757 17.134 1.00 92.56 194 SER A O 1
ATOM 1401 N N . GLY A 1 195 ? -7.369 4.778 16.684 1.00 93.38 195 GLY A N 1
ATOM 1402 C CA . GLY A 1 195 ? -7.922 3.997 17.780 1.00 93.38 195 GLY A CA 1
ATOM 1403 C C . GLY A 1 195 ? -7.118 4.086 19.077 1.00 93.38 195 GLY A C 1
ATOM 1404 O O . GLY A 1 195 ? -6.532 5.117 19.419 1.00 93.38 195 GLY A O 1
ATOM 1405 N N . GLN A 1 196 ? -7.132 2.993 19.836 1.00 92.94 196 GLN A N 1
ATOM 1406 C CA . GLN A 1 196 ? -6.532 2.892 21.165 1.00 92.94 196 GLN A CA 1
ATOM 1407 C C . GLN A 1 196 ? -5.004 2.940 21.132 1.00 92.94 196 GLN A C 1
ATOM 1409 O O . GLN A 1 196 ? -4.422 3.581 22.004 1.00 92.94 196 GLN A O 1
ATOM 1414 N N . ILE A 1 197 ? -4.348 2.369 20.111 1.00 91.69 197 ILE A N 1
ATOM 1415 C CA . ILE A 1 197 ? -2.876 2.383 20.032 1.00 91.69 197 ILE A CA 1
ATOM 1416 C C . ILE A 1 197 ? -2.356 3.821 20.024 1.00 91.69 197 ILE A C 1
ATOM 1418 O O . ILE A 1 197 ? -1.461 4.146 20.793 1.00 91.69 197 ILE A O 1
ATOM 1422 N N . ALA A 1 198 ? -2.963 4.711 19.233 1.00 91.50 198 ALA A N 1
ATOM 1423 C CA . ALA A 1 198 ? -2.542 6.112 19.195 1.00 91.50 198 ALA A CA 1
ATOM 1424 C C . ALA A 1 198 ? -2.821 6.876 20.495 1.00 91.50 198 ALA A C 1
ATOM 1426 O O . ALA A 1 198 ? -2.139 7.857 20.785 1.00 91.50 198 ALA A O 1
ATOM 1427 N N . LYS A 1 199 ? -3.854 6.475 21.251 1.00 90.19 199 LYS A N 1
ATOM 1428 C CA . LYS A 1 199 ? -4.168 7.086 22.551 1.00 90.19 199 LYS A CA 1
ATOM 1429 C C . LYS A 1 199 ? -3.119 6.715 23.596 1.00 90.19 199 LYS A C 1
ATOM 1431 O O . LYS A 1 199 ? -2.778 7.566 24.415 1.00 90.19 199 LYS A O 1
ATOM 1436 N N . ASP A 1 200 ? -2.645 5.472 23.559 1.00 89.75 200 ASP A N 1
ATOM 1437 C CA . ASP A 1 200 ? -1.641 4.952 24.486 1.00 89.75 200 ASP A CA 1
ATOM 1438 C C . ASP A 1 200 ? -0.229 5.420 24.104 1.00 89.75 200 ASP A C 1
ATOM 1440 O O . ASP A 1 200 ? 0.506 5.929 24.952 1.00 89.75 200 ASP A O 1
ATOM 1444 N N . ASP A 1 201 ? 0.133 5.284 22.826 1.00 90.38 201 ASP A N 1
ATOM 1445 C CA . ASP A 1 201 ? 1.427 5.683 22.278 1.00 90.38 201 ASP A CA 1
ATOM 1446 C C . ASP A 1 201 ? 1.312 6.078 20.786 1.00 90.38 201 ASP A C 1
ATOM 1448 O O . ASP A 1 201 ? 1.319 5.217 19.896 1.00 90.38 201 ASP A O 1
ATOM 1452 N N . PRO A 1 202 ? 1.210 7.383 20.475 1.00 89.81 202 PRO A N 1
ATOM 1453 C CA . PRO A 1 202 ? 1.024 7.859 19.107 1.00 89.81 202 PRO A CA 1
ATOM 1454 C C . PRO A 1 202 ? 2.227 7.583 18.192 1.00 89.81 202 PRO A C 1
ATOM 1456 O O . PRO A 1 202 ? 2.054 7.539 16.973 1.00 89.81 202 PRO A O 1
ATOM 1459 N N . GLU A 1 203 ? 3.424 7.340 18.743 1.00 91.25 203 GLU A N 1
ATOM 1460 C CA . GLU A 1 203 ? 4.612 6.994 17.948 1.00 91.25 203 GLU A CA 1
ATOM 1461 C C . GLU A 1 203 ? 4.496 5.602 17.305 1.00 91.25 203 GLU A C 1
ATOM 1463 O O . GLU A 1 203 ? 5.152 5.329 16.298 1.00 91.25 203 GLU A O 1
ATOM 1468 N N . ASN A 1 204 ? 3.605 4.751 17.824 1.00 92.50 204 ASN A N 1
ATOM 1469 C CA . ASN A 1 204 ? 3.346 3.412 17.301 1.00 92.50 204 ASN A CA 1
ATOM 1470 C C . ASN A 1 204 ? 2.300 3.375 16.178 1.00 92.50 204 ASN A C 1
ATOM 1472 O O . ASN A 1 204 ? 1.933 2.290 15.722 1.00 92.50 204 ASN A O 1
ATOM 1476 N N . VAL A 1 205 ? 1.811 4.532 15.721 1.00 94.69 205 VAL A N 1
ATOM 1477 C CA . VAL A 1 205 ? 0.878 4.637 14.594 1.00 94.69 205 VAL A CA 1
ATOM 1478 C C . VAL A 1 205 ? 1.549 5.368 13.441 1.00 94.69 205 VAL A C 1
ATOM 1480 O O . VAL A 1 205 ? 1.903 6.545 13.543 1.00 94.69 205 VAL A O 1
ATOM 1483 N N . SER A 1 206 ? 1.706 4.674 12.314 1.00 95.06 206 SER A N 1
ATOM 1484 C CA . SER A 1 206 ? 2.379 5.222 11.136 1.00 95.06 206 SER A CA 1
ATOM 1485 C C . SER A 1 206 ? 1.613 4.967 9.842 1.00 95.06 206 SER A C 1
ATOM 1487 O O . SER A 1 206 ? 1.117 3.870 9.586 1.00 95.06 206 SER A O 1
ATOM 1489 N N . VAL A 1 207 ? 1.564 5.992 8.990 1.00 96.12 207 VAL A N 1
ATOM 1490 C CA . VAL A 1 207 ? 1.117 5.867 7.599 1.00 96.12 207 VAL A CA 1
ATOM 1491 C C . VAL A 1 207 ? 2.288 6.211 6.691 1.00 96.12 207 VAL A C 1
ATOM 1493 O O . VAL A 1 207 ? 2.783 7.339 6.686 1.00 96.12 207 VAL A O 1
ATOM 1496 N N . LYS A 1 208 ? 2.766 5.236 5.924 1.00 95.88 208 LYS A N 1
ATOM 1497 C CA . LYS A 1 208 ? 3.868 5.414 4.976 1.00 95.88 208 LYS A CA 1
ATOM 1498 C C . LYS A 1 208 ? 3.299 5.728 3.600 1.00 95.88 208 LYS A C 1
ATOM 1500 O O . LYS A 1 208 ? 2.322 5.133 3.175 1.00 95.88 208 LYS A O 1
ATOM 1505 N N . THR A 1 209 ? 3.925 6.655 2.894 1.00 95.25 209 THR A N 1
ATOM 1506 C CA . THR A 1 209 ? 3.611 6.996 1.504 1.00 95.25 209 THR A CA 1
ATOM 1507 C C . THR A 1 209 ? 4.909 7.034 0.702 1.00 95.25 209 THR A C 1
ATOM 1509 O O . THR A 1 209 ? 5.974 7.245 1.295 1.00 95.25 209 THR A O 1
ATOM 1512 N N . PRO A 1 210 ? 4.859 6.917 -0.636 1.00 92.06 210 PRO A N 1
ATOM 1513 C CA . PRO A 1 210 ? 6.053 6.999 -1.465 1.00 92.06 210 PRO A CA 1
ATOM 1514 C C . PRO A 1 210 ? 6.895 8.268 -1.271 1.00 92.06 210 PRO A C 1
ATOM 1516 O O . PRO A 1 210 ? 8.080 8.277 -1.586 1.00 92.06 210 PRO A O 1
ATOM 1519 N N . VAL A 1 211 ? 6.311 9.348 -0.749 1.00 92.00 211 VAL A N 1
ATOM 1520 C CA . VAL A 1 211 ? 6.991 10.641 -0.563 1.00 92.00 211 VAL A CA 1
ATOM 1521 C C . VAL A 1 211 ? 7.338 10.952 0.896 1.00 92.00 211 VAL A C 1
ATOM 1523 O O . VAL A 1 211 ? 7.928 11.994 1.173 1.00 92.00 211 VAL A O 1
ATOM 1526 N N . GLY A 1 212 ? 6.993 10.076 1.844 1.00 91.44 212 GLY A N 1
ATOM 1527 C CA . GLY A 1 212 ? 7.288 10.293 3.258 1.00 91.44 212 GLY A CA 1
ATOM 1528 C C . GLY A 1 212 ? 6.401 9.503 4.212 1.00 91.44 212 GLY A C 1
ATOM 1529 O O . GLY A 1 212 ? 5.517 8.753 3.810 1.00 91.44 212 GLY A O 1
ATOM 1530 N N . THR A 1 213 ? 6.638 9.678 5.508 1.00 92.50 213 THR A N 1
ATOM 1531 C CA . THR A 1 213 ? 5.848 9.053 6.577 1.00 92.50 213 THR A CA 1
ATOM 1532 C C . THR A 1 213 ? 5.028 10.107 7.308 1.00 92.50 213 THR A C 1
ATOM 1534 O O . THR A 1 213 ? 5.527 11.187 7.621 1.00 92.50 213 THR A O 1
ATOM 1537 N N . ILE A 1 214 ? 3.775 9.774 7.591 1.00 91.25 214 ILE A N 1
ATOM 1538 C CA . ILE A 1 214 ? 2.854 10.549 8.411 1.00 91.25 214 ILE A CA 1
ATOM 1539 C C . ILE A 1 214 ? 2.792 9.854 9.773 1.00 91.25 214 ILE A C 1
ATOM 1541 O O . ILE A 1 214 ? 2.358 8.707 9.870 1.00 91.25 214 ILE A O 1
ATOM 1545 N N . GLY A 1 215 ? 3.262 10.544 10.811 1.00 84.06 215 GLY A N 1
ATOM 1546 C CA . GLY A 1 215 ? 3.071 10.133 12.202 1.00 84.06 215 GLY A CA 1
ATOM 1547 C C . GLY A 1 215 ? 1.806 10.759 12.784 1.00 84.06 215 GLY A C 1
ATOM 1548 O O . GLY A 1 215 ? 1.429 11.871 12.397 1.00 84.06 215 GLY A O 1
ATOM 1549 N N . ILE A 1 216 ? 1.170 10.056 13.716 1.00 83.25 216 ILE A N 1
ATOM 1550 C CA . ILE A 1 216 ? 0.060 10.580 14.519 1.00 83.25 216 ILE A CA 1
ATOM 1551 C C . ILE A 1 216 ? 0.637 11.186 15.807 1.00 83.25 216 ILE A C 1
ATOM 1553 O O . ILE A 1 216 ? 1.702 10.777 16.258 1.00 83.25 216 ILE A O 1
ATOM 1557 N N . ARG A 1 217 ? 0.007 12.236 16.345 1.00 78.75 217 ARG A N 1
ATOM 1558 C CA . ARG A 1 217 ? 0.434 12.940 17.567 1.00 78.75 217 ARG A CA 1
ATOM 1559 C C . ARG A 1 217 ? -0.734 13.620 18.262 1.00 78.75 217 ARG A C 1
ATOM 1561 O O . ARG A 1 217 ? -1.690 13.983 17.538 1.00 78.75 217 ARG A O 1
#

pLDDT: mean 87.6, std 15.68, range [29.81, 98.5]

Sequence (217 aa):
MFVLDSDDAGGSPLAEYSISDGNSLQLGEEVQPIVADYARDGVDLTLTAETGDFIVVHDYFASFPGPDLITAGGAKISYDVVAKLAGPGPVAQSSTTQSDAGGPIGEVAEITGTVTAKHLDGTSDQLVEGASVYQGDVLETGSGGFFSIEFVDETQFSMGENGRAVLDEMVYNPSGGNGTFGVSLLQGVFSLVSGQIAKDDPENVSVKTPVGTIGIR

Secondary structure (DSSP, 8-state):
----------PPEEEEEE--SSSEEE--SSS-TTTSEEEEETTEEEEE-TTS-EEEEETTTSSSS-PEEE-TTS-EE-HHHHHHHT---GGGGSSS-S--SPSP-EEEEEEES-EEEE-TTS-EEE--TT-EE-TTPEEEE-TT-EEEEEETTS-EEEE-TT-EEEEEEEEEETTTTEEEEEEEEEES-EEEE--HHHHH-GGGEEEEETTEEEE--

Radius of gyration: 18.24 Å; chains: 1; bounding box: 45×46×61 Å